Protein AF-A0A345UNH9-F1 (afdb_monomer_lite)

Foldseek 3Di:
DKAKEKEKAKAWQAQLVVVLPPPPVVVVPPPPPDPVSVPPDRQIKMKIKIWIWMDDPPDDIAIGLVPGPCNVLLVLLVLQLQPPWWKAWLVGTDDHSPDPRDDDDDDFQTKIKTHDPQLVVVCVVVVHDQDSVCGDSPDDPSNCSVRCVVSQVSFIKMKGWHDDPRGTMIMIMHSDPSVVSSCVSCLVVQPDPNYKYKYFHCVPQDDPCLVVVCVPPVVNRPPGIDIRHNPDDDD

pLDDT: mean 86.09, std 12.11, range [44.06, 97.62]

Radius of gyration: 18.66 Å; chains: 1; bounding box: 44×35×63 Å

Secondary structure (DSSP, 8-state):
--EEEEEEEEEEEE-GGGTSS---TTTTT---SSHHHHHSPPP-EEEEEEEEEEE-TTS--EESGGG-TTHHHHHHHHHHHH-S-EEEETTEEE--TTSTT-----STT-EEEEE-HHHHHHHHHTT----GGGG-TTS-TTTTHHHHHHHHHTT-EEEEEEE-SSSEEEEEEESS--HHHHHHHHGGGGGSTTEEEEEEEGGG--SHHHHTGGGT-TTSPPTT-EEE-TT----

Structure (mmCIF, N/CA/C/O backbone):
data_AF-A0A345UNH9-F1
#
_entry.id   AF-A0A345UNH9-F1
#
loop_
_atom_site.group_PDB
_atom_site.id
_atom_site.type_symbol
_atom_site.label_atom_id
_atom_site.label_alt_id
_atom_site.label_comp_id
_atom_site.label_asym_id
_atom_site.label_entity_id
_atom_site.label_seq_id
_atom_site.pdbx_PDB_ins_code
_atom_site.Cartn_x
_atom_site.Cartn_y
_atom_site.Cartn_z
_atom_site.occupancy
_atom_site.B_iso_or_equiv
_atom_site.auth_seq_id
_atom_site.auth_comp_id
_atom_site.auth_asym_id
_atom_site.auth_atom_id
_atom_site.pdbx_PDB_model_num
ATOM 1 N N . MET A 1 1 ? -11.335 1.053 26.409 1.00 70.00 1 MET A N 1
ATOM 2 C CA . MET A 1 1 ? -11.338 0.159 25.248 1.00 70.00 1 MET A CA 1
ATOM 3 C C . MET A 1 1 ? -10.444 0.791 24.209 1.00 70.00 1 MET A C 1
ATOM 5 O O . MET A 1 1 ? -10.519 1.997 24.032 1.00 70.00 1 MET A O 1
ATOM 9 N N . HIS A 1 2 ? -9.545 0.011 23.619 1.00 86.31 2 HIS A N 1
ATOM 10 C CA . HIS A 1 2 ? -8.776 0.479 22.472 1.00 86.31 2 HIS A CA 1
ATOM 11 C C . HIS A 1 2 ? -9.545 0.114 21.200 1.00 86.31 2 HIS A C 1
ATOM 13 O O . HIS A 1 2 ? -10.337 -0.836 21.202 1.00 86.31 2 HIS A O 1
ATOM 19 N N . THR A 1 3 ? -9.353 0.869 20.128 1.00 93.94 3 THR A N 1
ATOM 20 C CA . THR A 1 3 ? -9.881 0.515 18.811 1.00 93.94 3 THR A CA 1
ATOM 21 C C . THR A 1 3 ? -8.917 0.985 17.736 1.00 93.94 3 THR A C 1
ATOM 23 O O . THR A 1 3 ? -8.678 2.179 17.593 1.00 93.94 3 THR A O 1
ATOM 26 N N . ASP A 1 4 ? -8.393 0.043 16.967 1.00 95.94 4 ASP A N 1
ATOM 27 C CA . ASP A 1 4 ? -7.666 0.293 15.736 1.00 95.94 4 ASP A CA 1
ATOM 28 C C . ASP A 1 4 ? -8.646 0.332 14.565 1.00 95.94 4 ASP A C 1
ATOM 30 O O . ASP A 1 4 ? -9.428 -0.597 14.342 1.00 95.94 4 ASP A O 1
ATOM 34 N N . ILE A 1 5 ? -8.571 1.405 13.787 1.00 95.50 5 ILE A N 1
ATOM 35 C CA . ILE A 1 5 ? -9.235 1.536 12.494 1.00 95.50 5 ILE A CA 1
ATOM 36 C C . ILE A 1 5 ? -8.169 1.372 11.419 1.00 95.50 5 ILE A C 1
ATOM 38 O O . ILE A 1 5 ? -7.372 2.279 11.199 1.00 95.50 5 ILE A O 1
ATOM 42 N N . PHE A 1 6 ? -8.149 0.229 10.744 1.00 96.94 6 PHE A N 1
ATOM 43 C CA . PHE A 1 6 ? -7.292 -0.022 9.590 1.00 96.94 6 PHE A CA 1
ATOM 44 C C . PHE A 1 6 ? -8.045 0.292 8.293 1.00 96.94 6 PHE A C 1
ATOM 46 O O . PHE A 1 6 ? -9.200 -0.103 8.124 1.00 96.94 6 PHE A O 1
ATOM 53 N N . LYS A 1 7 ? -7.394 0.994 7.365 1.00 96.12 7 LYS A N 1
ATOM 54 C CA . LYS A 1 7 ? -7.950 1.376 6.063 1.00 96.12 7 LYS A CA 1
ATOM 55 C C . LYS A 1 7 ? -7.021 0.911 4.940 1.00 96.12 7 LYS A C 1
ATOM 57 O O . LYS A 1 7 ? -5.845 1.275 4.923 1.00 96.12 7 LYS A O 1
ATOM 62 N N . LEU A 1 8 ? -7.573 0.167 3.979 1.00 96.25 8 LEU A N 1
ATOM 63 C CA . LEU A 1 8 ? -6.939 -0.127 2.689 1.00 96.25 8 LEU A CA 1
ATOM 64 C C . LEU A 1 8 ? -7.668 0.632 1.581 1.00 96.25 8 LEU A C 1
ATOM 66 O O . LEU A 1 8 ? -8.768 0.252 1.165 1.00 96.25 8 LEU A O 1
ATOM 70 N N . ILE A 1 9 ? -7.042 1.699 1.097 1.00 94.56 9 ILE A N 1
ATOM 71 C CA . ILE A 1 9 ? -7.549 2.508 -0.013 1.00 94.56 9 ILE A CA 1
ATOM 72 C C . ILE A 1 9 ? -6.857 2.030 -1.285 1.00 94.56 9 ILE A C 1
ATOM 74 O O . ILE A 1 9 ? -5.631 2.026 -1.353 1.00 94.56 9 ILE A O 1
ATOM 78 N N . PHE A 1 10 ? -7.614 1.644 -2.305 1.00 93.75 10 PHE A N 1
ATOM 79 C CA . PHE A 1 10 ? -7.051 1.107 -3.543 1.00 93.75 10 PHE A CA 1
ATOM 80 C C . PHE A 1 10 ? -7.615 1.813 -4.772 1.00 93.75 10 PHE A C 1
ATOM 82 O O . PHE A 1 10 ? -8.779 2.195 -4.804 1.00 93.75 10 PHE A O 1
ATOM 89 N N . GLU A 1 11 ? -6.823 1.975 -5.823 1.00 93.00 11 GLU A N 1
ATOM 90 C CA . GLU A 1 11 ? -7.334 2.371 -7.136 1.00 93.00 11 GLU A CA 1
ATOM 91 C C . GLU A 1 11 ? -6.745 1.466 -8.206 1.00 93.00 11 GLU A C 1
ATOM 93 O O . GLU A 1 11 ? -5.541 1.231 -8.220 1.00 93.00 11 GLU A O 1
ATOM 98 N N . HIS A 1 12 ? -7.608 1.002 -9.108 1.00 91.06 12 HIS A N 1
ATOM 99 C CA . HIS A 1 12 ? -7.247 0.216 -10.284 1.00 91.06 12 HIS A CA 1
ATOM 100 C C . HIS A 1 12 ? -7.501 1.013 -11.562 1.00 91.06 12 HIS A C 1
ATOM 102 O O . HIS A 1 12 ? -8.206 2.038 -11.557 1.00 91.06 12 HIS A O 1
ATOM 108 N N . ASP A 1 13 ? -6.951 0.497 -12.659 1.00 88.12 13 ASP A N 1
ATOM 109 C CA . ASP A 1 13 ? -7.039 1.080 -13.996 1.00 88.12 13 ASP A CA 1
ATOM 110 C C . ASP A 1 13 ? -6.531 2.528 -14.024 1.00 88.12 13 ASP A C 1
ATOM 112 O O . ASP A 1 13 ? -7.128 3.415 -14.641 1.00 88.12 13 ASP A O 1
ATOM 116 N N . LEU A 1 14 ? -5.464 2.784 -13.265 1.00 88.50 14 LEU A N 1
ATOM 117 C CA . LEU A 1 14 ? -4.846 4.093 -13.132 1.00 88.50 14 LEU A CA 1
ATOM 118 C C . LEU A 1 14 ? -3.812 4.295 -14.237 1.00 88.50 14 LEU A C 1
ATOM 120 O O . LEU A 1 14 ? -2.945 3.448 -14.436 1.00 88.50 14 LEU A O 1
ATOM 124 N N . ARG A 1 15 ? -3.846 5.451 -14.895 1.00 87.81 15 ARG A N 1
ATOM 125 C CA . ARG A 1 15 ? -2.743 5.909 -15.746 1.00 87.81 15 ARG A CA 1
ATOM 126 C C . ARG A 1 15 ? -1.795 6.743 -14.895 1.00 87.81 15 ARG A C 1
ATOM 128 O O . ARG A 1 15 ? -2.245 7.694 -14.255 1.00 87.81 15 ARG A O 1
ATOM 135 N N . LEU A 1 16 ? -0.508 6.404 -14.846 1.00 84.44 16 LEU A N 1
ATOM 136 C CA . LEU A 1 16 ? 0.438 7.120 -13.977 1.00 84.44 16 LEU A CA 1
ATOM 137 C C . LEU A 1 16 ? 0.583 8.592 -14.381 1.00 84.44 16 LEU A C 1
ATOM 139 O O . LEU A 1 16 ? 0.789 9.445 -13.524 1.00 84.44 16 LEU A O 1
ATOM 143 N N . GLU A 1 17 ? 0.364 8.930 -15.649 1.00 75.62 17 GLU A N 1
ATOM 144 C CA . GLU A 1 17 ? 0.365 10.308 -16.150 1.00 75.62 17 GLU A CA 1
ATOM 145 C C . GLU A 1 17 ? -0.724 11.175 -15.493 1.00 75.62 17 GLU A C 1
ATOM 147 O O . GLU A 1 17 ? -0.568 12.388 -15.371 1.00 75.62 17 GLU A O 1
ATOM 152 N N . GLN A 1 18 ? -1.811 10.568 -15.001 1.00 72.69 18 GLN A N 1
ATOM 153 C CA . GLN A 1 18 ? -2.842 11.286 -14.240 1.00 72.69 18 GLN A CA 1
ATOM 154 C C . GLN A 1 18 ? -2.339 11.722 -12.859 1.00 72.69 18 GLN A C 1
ATOM 156 O O . GLN A 1 18 ? -2.844 12.690 -12.295 1.00 72.69 18 GLN A O 1
ATOM 161 N N . LEU A 1 19 ? -1.339 11.027 -12.309 1.00 72.31 19 LEU A N 1
ATOM 162 C CA . LEU A 1 19 ? -0.687 11.399 -11.053 1.00 72.31 19 LEU A CA 1
ATOM 163 C C . LEU A 1 19 ? 0.458 12.397 -11.262 1.00 72.31 19 LEU A C 1
ATOM 165 O O . LEU A 1 19 ? 0.789 13.148 -10.342 1.00 72.31 19 LEU A O 1
ATOM 169 N N . SER A 1 20 ? 1.062 12.435 -12.455 1.00 60.72 20 SER A N 1
ATOM 170 C CA . SER A 1 20 ? 2.235 13.270 -12.731 1.00 60.72 20 SER A CA 1
ATOM 171 C C . SER A 1 20 ? 1.909 14.752 -12.908 1.00 60.72 20 SER A C 1
ATOM 173 O O . SER A 1 20 ? 2.826 15.545 -13.116 1.00 60.72 20 SER A O 1
ATOM 175 N N . GLY A 1 21 ? 0.622 15.132 -12.837 1.00 50.94 21 GLY A N 1
ATOM 176 C CA . GLY A 1 21 ? 0.063 16.489 -12.905 1.00 50.94 21 GLY A CA 1
ATOM 177 C C . GLY A 1 21 ? 0.549 17.375 -14.063 1.00 50.94 21 GLY A C 1
ATOM 178 O O . GLY A 1 21 ? 0.293 18.576 -14.052 1.00 50.94 21 GLY A O 1
ATOM 179 N N . GLU A 1 22 ? 1.280 16.817 -15.031 1.00 45.50 22 GLU A N 1
ATOM 180 C CA . GLU A 1 22 ? 1.471 17.376 -16.375 1.00 45.50 22 GLU A CA 1
ATOM 181 C C . GLU A 1 22 ? 0.209 17.208 -17.235 1.00 45.50 22 GLU A C 1
ATOM 183 O O . GLU A 1 22 ? 0.160 17.644 -18.390 1.00 45.50 22 GLU A O 1
ATOM 188 N N . ALA A 1 23 ? -0.830 16.599 -16.659 1.00 44.75 23 ALA A N 1
ATOM 189 C CA . ALA A 1 23 ? -2.198 16.684 -17.120 1.00 44.75 23 ALA A CA 1
ATOM 190 C C . ALA A 1 23 ? -2.679 18.143 -17.028 1.00 44.75 23 ALA A C 1
ATOM 192 O O . ALA A 1 23 ? -3.381 18.546 -16.103 1.00 44.75 23 ALA A O 1
ATOM 193 N N . ASP A 1 24 ? -2.313 18.955 -18.021 1.00 44.06 24 ASP A N 1
ATOM 194 C CA . ASP A 1 24 ? -3.213 20.014 -18.459 1.00 44.06 24 ASP A CA 1
ATOM 195 C C . ASP A 1 24 ? -4.554 19.316 -18.773 1.00 44.06 24 ASP A C 1
ATOM 197 O O . ASP A 1 24 ? -4.565 18.394 -19.596 1.00 44.06 24 ASP A O 1
ATOM 201 N N . PRO A 1 25 ? -5.686 19.691 -18.156 1.00 46.69 25 PRO A N 1
ATOM 202 C CA . PRO A 1 25 ? -6.988 19.110 -18.493 1.00 46.69 25 PRO A CA 1
ATOM 203 C C . PRO A 1 25 ? -7.345 19.277 -19.986 1.00 46.69 25 PRO A C 1
ATOM 205 O O . PRO A 1 25 ? -8.231 18.593 -20.497 1.00 46.69 25 PRO A O 1
ATOM 208 N N . ARG A 1 26 ? -6.633 20.144 -20.727 1.00 49.03 26 ARG A N 1
ATOM 209 C CA . ARG A 1 26 ? -6.688 20.246 -22.198 1.00 49.03 26 ARG A CA 1
ATOM 210 C C . ARG A 1 26 ? -5.778 19.240 -22.925 1.00 49.03 26 ARG A C 1
ATOM 212 O O . ARG A 1 26 ? -6.071 18.901 -24.066 1.00 49.03 26 ARG A O 1
ATOM 219 N N . ARG A 1 27 ? -4.712 18.727 -22.294 1.00 47.94 27 ARG A N 1
ATOM 220 C CA . ARG A 1 27 ? -3.902 17.583 -22.776 1.00 47.94 27 ARG A CA 1
ATOM 221 C C . ARG A 1 27 ? -4.550 16.232 -22.484 1.00 47.94 27 ARG A C 1
ATOM 223 O O . ARG A 1 27 ? -4.358 15.317 -23.274 1.00 47.94 27 ARG A O 1
ATOM 230 N N . GLU A 1 28 ? -5.372 16.107 -21.439 1.00 46.72 28 GLU A N 1
ATOM 231 C CA . GLU A 1 28 ? -6.244 14.926 -21.254 1.00 46.72 28 GLU A CA 1
ATOM 232 C C . GLU A 1 28 ? -7.232 14.744 -22.425 1.00 46.72 28 GLU A C 1
ATOM 234 O O . GLU A 1 28 ? -7.736 13.647 -22.659 1.00 46.72 28 GLU A O 1
ATOM 239 N N . GLN A 1 29 ? -7.456 15.802 -23.215 1.00 45.66 29 GLN A N 1
ATOM 240 C CA . GLN A 1 29 ? -8.166 15.769 -24.494 1.00 45.66 29 GLN A CA 1
ATOM 241 C C . GLN A 1 29 ? -7.254 15.539 -25.711 1.00 45.66 29 GLN A C 1
ATOM 243 O O . GLN A 1 29 ? -7.670 15.825 -26.836 1.00 45.66 29 GLN A O 1
ATOM 248 N N . GLN A 1 30 ? -6.046 14.983 -25.552 1.00 50.31 30 GLN A N 1
ATOM 249 C CA . GLN A 1 30 ? -5.366 14.315 -26.665 1.00 50.31 30 GLN A CA 1
ATOM 250 C C . GLN A 1 30 ? -6.158 13.051 -27.014 1.00 50.31 30 GLN A C 1
ATOM 252 O O . GLN A 1 30 ? -5.805 11.926 -26.668 1.00 50.3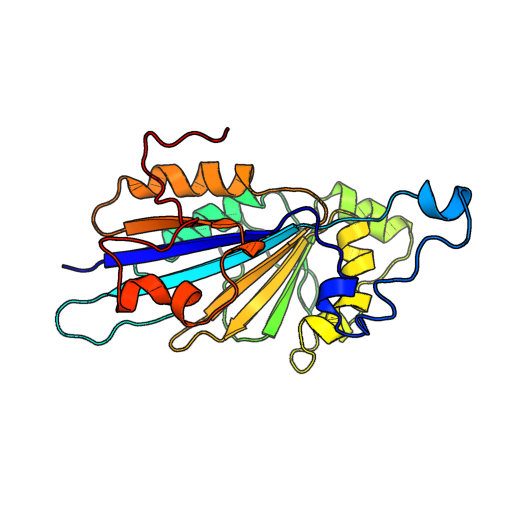1 30 GLN A O 1
ATOM 257 N N . ARG A 1 31 ? -7.294 13.252 -27.692 1.00 53.69 31 ARG A N 1
ATOM 258 C CA . ARG A 1 31 ? -7.921 12.210 -28.494 1.00 53.69 31 ARG A CA 1
ATOM 259 C C . ARG A 1 31 ? -6.821 11.660 -29.385 1.00 53.69 31 ARG A C 1
ATOM 261 O O . ARG A 1 31 ? -6.130 12.447 -30.030 1.00 53.69 31 ARG A O 1
ATOM 268 N N . ALA A 1 32 ? -6.668 10.339 -29.379 1.00 58.84 32 ALA A N 1
ATOM 269 C CA . ALA A 1 32 ? -5.790 9.645 -30.302 1.00 58.84 32 ALA A CA 1
ATOM 270 C C . ALA A 1 32 ? -5.944 10.272 -31.692 1.00 58.84 32 ALA A C 1
ATOM 272 O O . ALA A 1 32 ? -7.060 10.375 -32.214 1.00 58.84 32 ALA A O 1
ATOM 273 N N . SER A 1 33 ? -4.842 10.781 -32.235 1.00 68.75 33 SER A N 1
ATOM 274 C CA . SER A 1 33 ? -4.860 11.529 -33.490 1.00 68.75 33 SER A CA 1
ATOM 275 C C . SER A 1 33 ? -5.152 10.608 -34.677 1.00 68.75 33 SER A C 1
ATOM 277 O O . SER A 1 33 ? -5.575 11.060 -35.740 1.00 68.75 33 SER A O 1
ATOM 279 N N . THR A 1 34 ? -4.999 9.297 -34.463 1.00 78.25 34 THR A N 1
ATOM 280 C CA . THR A 1 34 ? -5.286 8.231 -35.418 1.00 78.25 34 THR A CA 1
ATOM 281 C C . THR A 1 34 ? -6.040 7.070 -34.761 1.00 78.25 34 THR A C 1
ATOM 283 O O . THR A 1 34 ? -5.989 6.865 -33.547 1.00 78.25 34 THR A O 1
ATOM 286 N N . LEU A 1 35 ? -6.721 6.262 -35.582 1.00 76.31 35 LEU A N 1
ATOM 287 C CA . LEU A 1 35 ? -7.329 5.004 -35.134 1.00 76.31 35 LEU A CA 1
ATOM 288 C C . LEU A 1 35 ? -6.273 4.029 -34.589 1.00 76.31 35 LEU A C 1
ATOM 290 O O . LEU A 1 35 ? -6.534 3.321 -33.626 1.00 76.31 35 LEU A O 1
ATOM 294 N N . GLU A 1 36 ? -5.074 4.016 -35.172 1.00 80.31 36 GLU A N 1
ATOM 295 C CA . GLU A 1 36 ? -3.971 3.177 -34.703 1.00 80.31 36 GLU A CA 1
ATOM 296 C C . GLU A 1 36 ? -3.529 3.565 -33.286 1.00 80.31 36 GLU A C 1
ATOM 298 O O . GLU A 1 36 ? -3.388 2.698 -32.429 1.00 80.31 36 GLU A O 1
ATOM 303 N N . GLU A 1 37 ? -3.391 4.863 -32.996 1.00 74.75 37 GLU A N 1
ATOM 304 C CA . GLU A 1 37 ? -3.121 5.352 -31.638 1.00 74.75 37 GLU A CA 1
ATOM 305 C C . GLU A 1 37 ? -4.248 5.020 -30.659 1.00 74.75 37 GLU A C 1
ATOM 307 O O . GLU A 1 37 ? -3.976 4.720 -29.501 1.00 74.75 37 GLU A O 1
ATOM 312 N N . PHE A 1 38 ? -5.502 5.035 -31.113 1.00 75.19 38 PHE A N 1
ATOM 313 C CA . PHE A 1 38 ? -6.650 4.686 -30.275 1.00 75.19 38 PHE A CA 1
ATOM 314 C C . PHE A 1 38 ? -6.659 3.202 -29.893 1.00 75.19 38 PHE A C 1
ATOM 316 O O . PHE A 1 38 ? -7.093 2.843 -28.801 1.00 75.19 38 PHE A O 1
ATOM 323 N N . LEU A 1 39 ? -6.183 2.341 -30.795 1.00 82.00 39 LEU A N 1
ATOM 324 C CA . LEU A 1 39 ? -6.121 0.895 -30.597 1.00 82.00 39 LEU A CA 1
ATOM 325 C C . LEU A 1 39 ? -4.883 0.446 -29.810 1.00 82.00 39 LEU A C 1
ATOM 327 O O . LEU A 1 39 ? -4.834 -0.710 -29.385 1.00 82.00 39 LEU A O 1
ATOM 331 N N . LYS A 1 40 ? -3.889 1.321 -29.595 1.00 78.88 40 LYS A N 1
ATOM 332 C CA . LYS A 1 40 ? -2.730 0.988 -28.760 1.00 78.88 40 LYS A CA 1
ATOM 333 C C . LYS A 1 40 ? -3.189 0.782 -27.310 1.00 78.88 40 LYS A C 1
ATOM 335 O O . LYS A 1 40 ? -3.813 1.678 -26.738 1.00 78.88 40 LYS A O 1
ATOM 340 N N . PRO A 1 41 ? -2.879 -0.370 -26.691 1.00 79.00 41 PRO A N 1
ATOM 341 C CA . PRO A 1 41 ? -3.212 -0.594 -25.295 1.00 79.00 41 PRO A CA 1
ATOM 342 C C . PRO A 1 41 ? -2.472 0.429 -24.434 1.00 79.00 41 PRO A C 1
ATOM 344 O O . PRO A 1 41 ? -1.250 0.549 -24.503 1.00 79.00 41 PRO A O 1
ATOM 347 N N . VAL A 1 42 ? -3.226 1.179 -23.632 1.00 82.00 42 VAL A N 1
ATOM 348 C CA . VAL A 1 42 ? -2.644 2.119 -22.674 1.00 82.00 42 VAL A CA 1
ATOM 349 C C . VAL A 1 42 ? -2.315 1.344 -21.402 1.00 82.00 42 VAL A C 1
ATOM 351 O O . VAL A 1 42 ? -3.218 0.692 -20.867 1.00 82.00 42 VAL A O 1
ATOM 354 N N . PRO A 1 43 ? -1.063 1.381 -20.915 1.00 87.62 43 PRO A N 1
ATOM 355 C CA . PRO A 1 43 ? -0.716 0.700 -19.681 1.00 87.62 43 PRO A CA 1
ATOM 356 C C . PRO A 1 43 ? -1.511 1.296 -18.520 1.00 87.62 43 PRO A C 1
ATOM 358 O O . PRO A 1 43 ? -1.695 2.511 -18.413 1.00 87.62 43 PRO A O 1
ATOM 361 N N . VAL A 1 44 ? -2.001 0.413 -17.658 1.00 92.00 44 VAL A N 1
ATOM 362 C CA . VAL A 1 44 ? -2.706 0.785 -16.439 1.00 92.00 44 VAL A CA 1
ATOM 363 C C . VAL A 1 44 ? -2.076 0.099 -15.243 1.00 92.00 44 VAL A C 1
ATOM 365 O O . VAL A 1 44 ? -1.486 -0.976 -15.355 1.00 92.00 44 VAL A O 1
ATOM 368 N N . TYR A 1 45 ? -2.213 0.750 -14.099 1.00 94.62 45 TYR A N 1
ATOM 369 C CA . TYR A 1 45 ? -1.567 0.381 -12.855 1.00 94.62 45 TYR A CA 1
ATOM 370 C C . TYR A 1 45 ? -2.589 0.378 -11.722 1.00 94.62 45 TYR A C 1
ATOM 372 O O . TYR A 1 45 ? -3.713 0.878 -11.846 1.00 94.62 45 TYR A O 1
ATOM 380 N N . SER A 1 46 ? -2.181 -0.193 -10.599 1.00 95.06 46 SER A N 1
ATOM 381 C CA . SER A 1 46 ? -2.905 -0.151 -9.339 1.00 95.06 46 SER A CA 1
ATOM 382 C C . SER A 1 46 ? -2.062 0.529 -8.269 1.00 95.06 46 SER A C 1
ATOM 384 O O . SER A 1 46 ? -0.855 0.284 -8.179 1.00 95.06 46 SER A O 1
ATOM 386 N N . LYS A 1 47 ? -2.712 1.342 -7.436 1.00 94.88 47 LYS A N 1
ATOM 387 C CA . LYS A 1 47 ? -2.119 1.900 -6.215 1.00 94.88 47 LYS A CA 1
ATOM 388 C C . LYS A 1 47 ? -2.891 1.430 -4.987 1.00 94.88 47 LYS A C 1
ATOM 390 O O . LYS A 1 47 ? -4.115 1.301 -5.038 1.00 94.88 47 LYS A O 1
ATOM 395 N N . PHE A 1 48 ? -2.178 1.225 -3.891 1.00 96.56 48 PHE A N 1
ATOM 396 C CA . PHE A 1 48 ? -2.707 0.798 -2.602 1.00 96.56 48 PHE A CA 1
ATOM 397 C C . PHE A 1 48 ? -2.120 1.679 -1.509 1.00 96.56 48 PHE A C 1
ATOM 399 O O . PHE A 1 48 ? -0.912 1.892 -1.471 1.00 96.56 48 PHE A O 1
ATOM 406 N N . TYR A 1 49 ? -2.966 2.182 -0.623 1.00 95.94 49 TYR A N 1
ATOM 407 C CA . TYR A 1 49 ? -2.577 3.035 0.486 1.00 95.94 49 TYR A CA 1
ATOM 408 C C . TYR A 1 49 ? -3.060 2.400 1.790 1.00 95.94 49 TYR A C 1
ATOM 410 O O . TYR A 1 49 ? -4.261 2.172 1.972 1.00 95.94 49 TYR A O 1
ATOM 418 N N . PHE A 1 50 ? -2.113 2.086 2.669 1.00 97.62 50 PHE A N 1
ATOM 419 C CA . PHE A 1 50 ? -2.332 1.428 3.953 1.00 97.62 50 PHE A CA 1
ATOM 420 C C . PHE A 1 50 ? -2.140 2.463 5.045 1.00 97.62 50 PHE A C 1
ATOM 422 O O . PHE A 1 50 ? -1.062 3.041 5.188 1.00 97.62 50 PHE A O 1
ATOM 429 N N . THR A 1 51 ? -3.197 2.687 5.810 1.00 97.19 51 THR A N 1
ATOM 430 C CA . THR A 1 51 ? -3.228 3.702 6.857 1.00 97.19 51 THR A CA 1
ATOM 431 C C . THR A 1 51 ? -4.145 3.256 7.979 1.00 97.19 51 THR A C 1
ATOM 433 O O . THR A 1 51 ? -4.893 2.280 7.852 1.00 97.19 51 THR A O 1
ATOM 436 N N . GLY A 1 52 ? -4.101 3.960 9.097 1.00 95.88 52 GLY A N 1
ATOM 437 C CA . GLY A 1 52 ? -5.012 3.687 10.185 1.00 95.88 52 GLY A CA 1
ATOM 438 C C . GLY A 1 52 ? -4.959 4.704 11.301 1.00 95.88 52 GLY A C 1
ATOM 439 O O . GLY A 1 52 ? -4.138 5.620 11.301 1.00 95.88 52 GLY A O 1
ATOM 440 N N . THR A 1 53 ? -5.860 4.506 12.253 1.00 96.38 53 THR A N 1
ATOM 441 C CA . THR A 1 53 ? -6.027 5.368 13.418 1.00 96.38 53 THR A CA 1
ATOM 442 C C . THR A 1 53 ? -6.182 4.497 14.656 1.00 96.38 53 THR A C 1
ATOM 444 O O . THR A 1 53 ? -7.052 3.628 14.696 1.00 96.38 53 THR A O 1
ATOM 447 N N . CYS A 1 54 ? -5.345 4.730 15.664 1.00 95.81 54 CYS A N 1
ATOM 448 C CA . CYS A 1 54 ? -5.440 4.096 16.976 1.00 95.81 54 CYS A CA 1
ATOM 449 C C . CYS A 1 54 ? -6.222 5.015 17.922 1.00 95.81 54 CYS A C 1
ATOM 451 O O . CYS A 1 54 ? -5.759 6.110 18.254 1.00 95.81 54 CYS A O 1
ATOM 453 N N . PHE A 1 55 ? -7.371 4.546 18.405 1.00 93.44 55 PHE A N 1
ATOM 454 C CA . PHE A 1 55 ? -8.136 5.174 19.480 1.00 93.44 55 PHE A CA 1
ATOM 455 C C . PHE A 1 55 ? -7.810 4.496 20.807 1.00 93.44 55 PHE A C 1
ATOM 457 O O . PHE A 1 55 ? -8.058 3.302 20.989 1.00 93.44 55 PHE A O 1
ATOM 464 N N . GLU A 1 56 ? -7.279 5.264 21.754 1.00 90.69 56 GLU A N 1
ATOM 465 C CA . GLU A 1 56 ? -6.994 4.805 23.110 1.00 90.69 56 GLU A CA 1
ATOM 466 C C . GLU A 1 56 ? -7.846 5.584 24.118 1.00 90.69 56 GLU A C 1
ATOM 468 O O . GLU A 1 56 ? -8.091 6.780 23.968 1.00 90.69 56 GLU A O 1
ATOM 473 N N . ASN A 1 57 ? -8.349 4.893 25.143 1.00 83.62 57 ASN A N 1
ATOM 474 C CA . ASN A 1 57 ? -9.271 5.491 26.105 1.00 83.62 57 ASN A CA 1
ATOM 475 C C . ASN A 1 57 ? -8.647 6.711 26.797 1.00 83.62 57 ASN A C 1
ATOM 477 O O . ASN A 1 57 ? -7.639 6.584 27.486 1.00 83.62 57 ASN A O 1
ATOM 481 N N . GLY A 1 58 ? -9.311 7.863 26.691 1.00 80.56 58 GLY A N 1
ATOM 482 C CA . GLY A 1 58 ? -8.882 9.089 27.366 1.00 80.56 58 GLY A CA 1
ATOM 483 C C . GLY A 1 58 ? -7.653 9.756 26.742 1.00 80.56 58 GLY A C 1
ATOM 484 O O . GLY A 1 58 ? -7.054 10.606 27.391 1.00 80.56 58 GLY A O 1
ATOM 485 N N . SER A 1 59 ? -7.276 9.381 25.516 1.00 86.62 59 SER A N 1
ATOM 486 C CA . SER A 1 59 ? -6.203 10.011 24.739 1.00 86.62 59 SER A CA 1
ATOM 487 C C . SER A 1 59 ? -6.713 10.483 23.378 1.00 86.62 59 SER A C 1
ATOM 489 O O . SER A 1 59 ? -7.748 10.020 22.894 1.00 86.62 59 SER A O 1
ATOM 491 N N . GLU A 1 60 ? -5.989 11.418 22.766 1.00 90.44 60 GLU A N 1
ATOM 492 C CA . GLU A 1 60 ? -6.250 11.846 21.390 1.00 90.44 60 GLU A CA 1
ATOM 493 C C . GLU A 1 60 ? -5.969 10.701 20.393 1.00 90.44 60 GLU A C 1
ATOM 495 O O . GLU A 1 60 ? -5.116 9.844 20.661 1.00 90.44 60 GLU A O 1
ATOM 500 N N . PRO A 1 61 ? -6.695 10.639 19.258 1.00 93.00 61 PRO A N 1
ATOM 501 C CA . PRO A 1 61 ? -6.451 9.634 18.229 1.00 93.00 61 PRO A CA 1
ATOM 502 C C . PRO A 1 61 ? -5.048 9.792 17.640 1.00 93.00 61 PRO A C 1
ATOM 504 O O . PRO A 1 61 ? -4.628 10.904 17.335 1.00 93.00 61 PRO A O 1
ATOM 507 N N . ARG A 1 62 ? -4.350 8.668 17.444 1.00 95.12 62 ARG A N 1
ATOM 508 C CA . ARG A 1 62 ? -3.031 8.642 16.796 1.00 95.12 62 ARG A CA 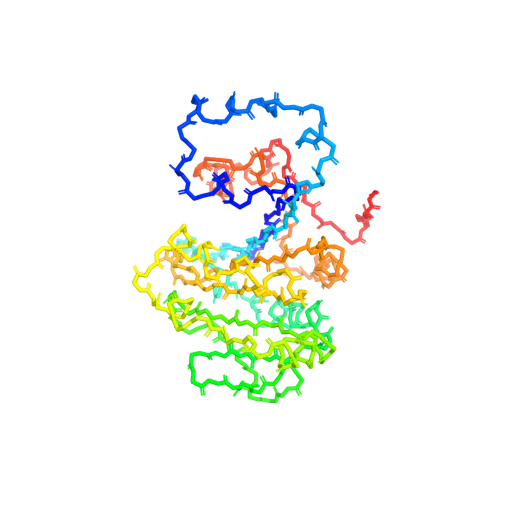1
ATOM 509 C C . ARG A 1 62 ? -3.140 8.094 15.385 1.00 95.12 62 ARG A C 1
ATOM 511 O O . ARG A 1 62 ? -3.632 6.977 15.206 1.00 95.12 62 ARG A O 1
ATOM 518 N N . PHE A 1 63 ? -2.650 8.840 14.404 1.00 95.25 63 PHE A N 1
ATOM 519 C CA . PHE A 1 63 ? -2.761 8.501 12.987 1.00 95.25 63 PHE A CA 1
ATOM 520 C C . PHE A 1 63 ? -1.464 7.919 12.427 1.00 95.25 63 PHE A C 1
ATOM 522 O O . PHE A 1 63 ? -0.363 8.425 12.658 1.00 95.25 63 PHE A O 1
ATOM 529 N N . GLY A 1 64 ? -1.613 6.876 11.623 1.00 96.56 64 GLY A N 1
ATOM 530 C CA . GLY A 1 64 ? -0.535 6.206 10.914 1.00 96.56 64 GLY A CA 1
ATOM 531 C C . GLY A 1 64 ? -0.649 4.695 11.031 1.00 96.56 64 GLY A C 1
ATOM 532 O O . GLY A 1 64 ? -0.936 4.160 12.105 1.00 96.56 64 GLY A O 1
ATOM 533 N N . PHE A 1 65 ? -0.363 3.991 9.941 1.00 97.44 65 PHE A N 1
ATOM 534 C CA . PHE A 1 65 ? -0.316 2.531 9.922 1.00 97.44 65 PHE A CA 1
ATOM 535 C C . PHE A 1 65 ? 0.613 1.960 11.007 1.00 97.44 65 PHE A C 1
ATOM 537 O O . PHE A 1 65 ? 0.229 1.040 11.728 1.00 97.44 65 PHE A O 1
ATOM 544 N N . THR A 1 66 ? 1.789 2.563 11.208 1.00 97.19 66 THR A N 1
ATOM 545 C CA . THR A 1 66 ? 2.751 2.155 12.255 1.00 97.19 66 THR A CA 1
ATOM 546 C C . THR A 1 66 ? 2.331 2.506 13.687 1.00 97.19 66 THR A C 1
ATOM 548 O O . THR A 1 66 ? 3.061 2.208 14.633 1.00 97.19 66 THR A O 1
ATOM 551 N N . ARG A 1 67 ? 1.177 3.158 13.883 1.00 96.31 67 ARG A N 1
ATOM 552 C CA . ARG A 1 67 ? 0.629 3.493 15.211 1.00 96.31 67 ARG A CA 1
ATOM 553 C C . ARG A 1 67 ? -0.480 2.569 15.678 1.00 96.31 67 ARG A C 1
ATOM 555 O O . ARG A 1 67 ? -0.886 2.678 16.833 1.00 96.31 67 ARG A O 1
ATOM 562 N N . LEU A 1 68 ? -0.941 1.666 14.820 1.00 96.00 68 LEU A N 1
ATOM 563 C CA . LEU A 1 68 ? -1.937 0.667 15.186 1.00 96.00 68 LEU A CA 1
ATOM 564 C C . LEU A 1 68 ? -1.351 -0.307 16.214 1.00 96.00 68 LEU A C 1
ATOM 566 O O . LEU A 1 68 ? -0.220 -0.769 16.061 1.00 96.00 68 LEU A O 1
ATOM 570 N N . GLN A 1 69 ? -2.124 -0.684 17.230 1.00 94.88 69 GLN A N 1
ATOM 571 C CA . GLN A 1 69 ? -1.710 -1.749 18.155 1.00 94.88 69 GLN A CA 1
ATOM 572 C C . GLN A 1 69 ? -1.615 -3.105 17.442 1.00 94.88 69 GLN A C 1
ATOM 574 O O . GLN A 1 69 ? -0.798 -3.955 17.788 1.00 94.88 69 GLN A O 1
ATOM 579 N N . ALA A 1 70 ? -2.427 -3.304 16.407 1.00 95.12 70 ALA A N 1
ATOM 580 C CA . ALA A 1 70 ? -2.400 -4.458 15.525 1.00 95.12 70 ALA A CA 1
ATOM 581 C C . ALA A 1 70 ? -1.317 -4.381 14.432 1.00 95.12 70 ALA A C 1
ATOM 583 O O . ALA A 1 70 ? -1.319 -5.255 13.561 1.00 95.12 70 ALA A O 1
ATOM 584 N N . PHE A 1 71 ? -0.415 -3.386 14.457 1.00 95.38 71 PHE A N 1
ATOM 585 C CA . PHE A 1 71 ? 0.589 -3.156 13.411 1.00 95.38 71 PHE A CA 1
ATOM 586 C C . PHE A 1 71 ? 1.359 -4.423 13.041 1.00 95.38 71 PHE A C 1
ATOM 588 O O . PHE A 1 71 ? 1.352 -4.787 11.872 1.00 95.38 71 PHE A O 1
ATOM 595 N N . ASP A 1 72 ? 1.928 -5.150 14.006 1.00 94.31 72 ASP A N 1
ATOM 596 C CA . ASP A 1 72 ? 2.735 -6.344 13.711 1.00 94.31 72 ASP A CA 1
ATOM 597 C C . ASP A 1 72 ? 1.949 -7.405 12.924 1.00 94.31 72 ASP A C 1
ATOM 599 O O . ASP A 1 72 ? 2.461 -8.001 11.979 1.00 94.31 72 ASP A O 1
ATOM 603 N N . ARG A 1 73 ? 0.667 -7.605 13.262 1.00 94.94 73 ARG A N 1
ATOM 604 C CA . ARG A 1 73 ? -0.216 -8.568 12.579 1.00 94.94 73 ARG A CA 1
ATOM 605 C C . ARG A 1 73 ? -0.605 -8.093 11.182 1.00 94.94 73 ARG A C 1
ATOM 607 O O . ARG A 1 73 ? -0.662 -8.889 10.248 1.00 94.94 73 ARG A O 1
ATOM 614 N N . LEU A 1 74 ? -0.885 -6.799 11.036 1.00 96.00 74 LEU A N 1
ATOM 615 C CA . LEU A 1 74 ? -1.210 -6.192 9.745 1.00 96.00 74 LEU A CA 1
ATOM 616 C C . LEU A 1 74 ? 0.016 -6.152 8.827 1.00 96.00 74 LEU A C 1
ATOM 618 O O . LEU A 1 74 ? -0.098 -6.386 7.627 1.00 96.00 74 LEU A O 1
ATOM 622 N N . PHE A 1 75 ? 1.199 -5.896 9.370 1.00 95.38 75 PHE A N 1
ATOM 623 C CA . PHE A 1 75 ? 2.431 -5.890 8.601 1.00 95.38 75 PHE A CA 1
ATOM 624 C C . PHE A 1 75 ? 2.846 -7.311 8.203 1.00 95.38 75 PHE A C 1
ATOM 626 O O . PHE A 1 75 ? 3.189 -7.534 7.050 1.00 95.38 75 PHE A O 1
ATOM 633 N N . ASP A 1 76 ? 2.693 -8.309 9.074 1.00 93.75 76 ASP A N 1
ATOM 634 C CA . ASP A 1 76 ? 2.842 -9.722 8.690 1.00 93.75 76 ASP A CA 1
ATOM 635 C C . ASP A 1 76 ? 1.872 -10.118 7.558 1.00 93.75 76 ASP A C 1
ATOM 637 O O . ASP A 1 76 ? 2.266 -10.748 6.574 1.00 93.75 76 ASP A O 1
ATOM 641 N N . GLY A 1 77 ? 0.613 -9.671 7.631 1.00 94.62 77 GLY A N 1
ATOM 642 C CA . GLY A 1 77 ? -0.355 -9.834 6.544 1.00 94.62 77 GLY A CA 1
ATOM 643 C C . GLY A 1 77 ? 0.091 -9.164 5.239 1.00 94.62 77 GLY A C 1
ATOM 644 O O . GLY A 1 77 ? -0.027 -9.769 4.173 1.00 94.62 77 GLY A O 1
ATOM 645 N N . PHE A 1 78 ? 0.658 -7.954 5.323 1.00 95.56 78 PHE A N 1
ATOM 646 C CA . PHE A 1 78 ? 1.248 -7.246 4.184 1.00 95.56 78 PHE A CA 1
ATOM 647 C C . PHE A 1 78 ? 2.362 -8.080 3.546 1.00 95.56 78 PHE A C 1
ATOM 649 O O . PHE A 1 78 ? 2.291 -8.378 2.356 1.00 95.56 78 PHE A O 1
ATOM 656 N N . LEU A 1 79 ? 3.341 -8.517 4.343 1.00 93.00 79 LEU A N 1
ATOM 657 C CA . LEU A 1 79 ? 4.482 -9.320 3.901 1.00 93.00 79 LEU A CA 1
ATOM 658 C C . LEU A 1 79 ? 4.035 -10.604 3.187 1.00 93.00 79 LEU A C 1
ATOM 660 O O . LEU A 1 79 ? 4.522 -10.917 2.100 1.00 93.00 79 LEU A O 1
ATOM 664 N N . LYS A 1 80 ? 3.045 -11.308 3.741 1.00 92.56 80 LYS A N 1
ATOM 665 C CA . LYS A 1 80 ? 2.487 -12.542 3.162 1.00 92.56 80 LYS A CA 1
ATOM 666 C C . LYS A 1 80 ? 1.667 -12.329 1.891 1.00 92.56 80 LYS A C 1
ATOM 668 O O . LYS A 1 80 ? 1.473 -13.290 1.145 1.00 92.56 80 LYS A O 1
ATOM 673 N N . ALA A 1 81 ? 1.136 -11.130 1.657 1.00 93.50 81 ALA A N 1
ATOM 674 C CA . ALA A 1 81 ? 0.426 -10.793 0.420 1.00 93.50 81 ALA A CA 1
ATOM 675 C C . ALA A 1 81 ? 1.398 -10.538 -0.745 1.00 93.50 81 ALA A C 1
ATOM 677 O O . ALA A 1 81 ? 1.075 -10.802 -1.901 1.00 93.50 81 ALA A O 1
ATOM 678 N N . ILE A 1 82 ? 2.603 -10.048 -0.442 1.00 91.19 82 ILE A N 1
ATOM 679 C CA . ILE A 1 82 ? 3.625 -9.704 -1.441 1.00 91.19 82 ILE A CA 1
ATOM 680 C C . ILE A 1 82 ? 4.724 -10.765 -1.585 1.00 91.19 82 ILE A C 1
ATOM 682 O O . ILE A 1 82 ? 5.572 -10.628 -2.464 1.00 91.19 82 ILE A O 1
ATOM 686 N N . ALA A 1 83 ? 4.739 -11.815 -0.770 1.00 87.06 83 ALA A N 1
ATOM 687 C CA . ALA A 1 83 ? 5.687 -12.917 -0.906 1.00 87.06 83 ALA A CA 1
ATOM 688 C C . ALA A 1 83 ? 5.328 -13.858 -2.083 1.00 87.06 83 ALA A C 1
ATOM 690 O O . ALA A 1 83 ? 4.148 -13.990 -2.415 1.00 87.06 83 ALA A O 1
ATOM 691 N N . PRO A 1 84 ? 6.311 -14.545 -2.700 1.00 86.06 84 PRO A N 1
ATOM 692 C CA . PRO A 1 84 ? 7.757 -14.379 -2.539 1.00 86.06 84 PRO A CA 1
ATOM 693 C C . PRO A 1 84 ? 8.290 -13.274 -3.469 1.00 86.06 84 PRO A C 1
ATOM 695 O O . PRO A 1 84 ? 8.118 -13.333 -4.686 1.00 86.06 84 PRO A O 1
ATOM 698 N N . ARG A 1 85 ? 8.954 -12.255 -2.912 1.00 87.31 85 ARG A N 1
ATOM 699 C CA . ARG A 1 85 ? 9.604 -11.182 -3.685 1.00 87.31 85 ARG A CA 1
ATOM 700 C C . ARG A 1 85 ? 10.963 -10.830 -3.095 1.00 87.31 85 ARG A C 1
ATOM 702 O O . ARG A 1 85 ? 11.144 -10.878 -1.880 1.00 87.31 85 ARG A O 1
ATOM 709 N N . LEU A 1 86 ? 11.896 -10.462 -3.965 1.00 87.88 86 LEU A N 1
ATOM 710 C CA . LEU A 1 86 ? 13.174 -9.844 -3.638 1.00 87.88 86 LEU A CA 1
ATOM 711 C C . LEU A 1 86 ? 12.949 -8.371 -3.312 1.00 87.88 86 LEU A C 1
ATOM 713 O O . LEU A 1 86 ? 12.245 -7.678 -4.042 1.00 87.88 86 LEU A O 1
ATOM 717 N N . TRP A 1 87 ? 13.567 -7.905 -2.233 1.00 90.25 87 TRP A N 1
ATOM 718 C CA . TRP A 1 87 ? 13.439 -6.535 -1.753 1.00 90.25 87 TRP A CA 1
ATOM 719 C C . TRP A 1 87 ? 14.700 -5.769 -2.113 1.00 90.25 87 TRP A C 1
ATOM 721 O O . TRP A 1 87 ? 15.803 -6.220 -1.815 1.00 90.25 87 TRP A O 1
ATOM 731 N N . ILE A 1 88 ? 14.547 -4.616 -2.749 1.00 91.06 88 ILE A N 1
ATOM 732 C CA . ILE A 1 88 ? 15.658 -3.779 -3.189 1.00 91.06 88 ILE A CA 1
ATOM 733 C C . ILE A 1 88 ? 15.429 -2.378 -2.632 1.00 91.06 88 ILE A C 1
ATOM 735 O O . ILE A 1 88 ? 14.440 -1.722 -2.957 1.00 91.06 88 ILE A O 1
ATOM 739 N N . GLY A 1 89 ? 16.338 -1.935 -1.771 1.00 91.19 89 GLY A N 1
ATOM 740 C CA . GLY A 1 89 ? 16.396 -0.564 -1.282 1.00 91.19 89 GLY A CA 1
ATOM 741 C C . GLY A 1 89 ? 17.513 0.228 -1.956 1.00 91.19 89 GLY A C 1
ATOM 742 O O . GLY A 1 89 ? 18.224 -0.268 -2.828 1.00 91.19 89 GLY A O 1
ATOM 743 N N . GLN A 1 90 ? 17.718 1.456 -1.480 1.00 88.12 90 GLN A N 1
ATOM 744 C CA . GLN A 1 90 ? 18.749 2.368 -1.990 1.00 88.12 90 GLN A CA 1
ATOM 745 C C . GLN A 1 90 ? 20.161 1.753 -2.003 1.00 88.12 90 GLN A C 1
ATOM 747 O O . GLN A 1 90 ? 20.944 2.016 -2.910 1.00 88.12 90 GLN A O 1
ATOM 752 N N . ASN A 1 91 ? 20.477 0.930 -0.999 1.00 86.38 91 ASN A N 1
ATOM 753 C CA . ASN A 1 91 ? 21.799 0.324 -0.817 1.00 86.38 91 ASN A CA 1
ATOM 754 C C . ASN A 1 91 ? 21.886 -1.108 -1.381 1.00 86.38 91 ASN A C 1
ATOM 756 O O . ASN A 1 91 ? 22.822 -1.836 -1.055 1.00 86.38 91 ASN A O 1
ATOM 760 N N . GLY A 1 92 ? 20.917 -1.520 -2.204 1.00 86.00 92 GLY A N 1
ATOM 761 C CA . GLY A 1 92 ? 20.859 -2.846 -2.815 1.00 86.00 92 GLY A CA 1
ATOM 762 C C . GLY A 1 92 ? 19.839 -3.776 -2.160 1.00 86.00 92 GLY A C 1
ATOM 763 O O . GLY A 1 92 ? 18.827 -3.335 -1.612 1.00 86.00 92 GLY A O 1
ATOM 764 N N . MET A 1 93 ? 20.085 -5.082 -2.272 1.00 87.00 93 MET A N 1
ATOM 765 C CA . MET A 1 93 ? 19.153 -6.106 -1.801 1.00 87.00 93 MET A CA 1
ATOM 766 C C . MET A 1 93 ? 19.008 -6.092 -0.277 1.00 87.00 93 MET A C 1
ATOM 768 O O . MET A 1 93 ? 19.991 -6.012 0.460 1.00 87.00 93 MET A O 1
ATOM 772 N N . LEU A 1 94 ? 17.769 -6.221 0.180 1.00 83.62 94 LEU A N 1
ATOM 773 C CA . LEU A 1 94 ? 17.399 -6.370 1.579 1.00 83.62 94 LEU A CA 1
ATOM 774 C C . LEU A 1 94 ? 16.999 -7.822 1.868 1.00 83.62 94 LEU A C 1
ATOM 776 O O . LEU A 1 94 ? 16.614 -8.552 0.947 1.00 83.62 94 LEU A O 1
ATOM 780 N N . PRO A 1 95 ? 17.053 -8.251 3.142 1.00 73.62 95 PRO A N 1
ATOM 781 C CA . PRO A 1 95 ? 16.468 -9.520 3.549 1.00 73.62 95 PRO A CA 1
ATOM 782 C C . PRO A 1 95 ? 14.994 -9.582 3.127 1.00 73.62 95 PRO A C 1
ATOM 784 O O . PRO A 1 95 ? 14.240 -8.633 3.343 1.00 73.62 95 PRO A O 1
ATOM 787 N N . GLY A 1 96 ? 14.601 -10.687 2.492 1.00 64.12 96 GLY A N 1
ATOM 788 C CA . GLY A 1 96 ? 13.222 -10.899 2.057 1.00 64.12 96 GLY A CA 1
ATOM 789 C C . GLY A 1 96 ? 12.249 -11.066 3.228 1.00 64.12 96 GLY A C 1
ATOM 790 O O . GLY A 1 96 ? 12.668 -11.223 4.372 1.00 64.12 96 GLY A O 1
ATOM 791 N N . ALA A 1 97 ? 10.954 -11.092 2.906 1.00 61.56 97 ALA A N 1
ATOM 792 C CA . ALA A 1 97 ? 9.837 -11.151 3.857 1.00 61.56 97 ALA A CA 1
ATOM 793 C C . ALA A 1 97 ? 9.873 -12.330 4.856 1.00 61.56 97 ALA A C 1
ATOM 795 O O . ALA A 1 97 ? 9.276 -12.238 5.923 1.00 61.56 97 ALA A O 1
ATOM 796 N N . ASP A 1 98 ? 10.577 -13.418 4.529 1.00 63.69 98 ASP A N 1
ATOM 797 C CA . ASP A 1 98 ? 10.707 -14.605 5.387 1.00 63.69 98 ASP A CA 1
ATOM 798 C C . ASP A 1 98 ? 11.916 -14.532 6.345 1.00 63.69 98 ASP A C 1
ATOM 800 O O . ASP A 1 98 ? 12.241 -15.499 7.038 1.00 63.69 98 ASP A O 1
ATOM 804 N N . SER A 1 99 ? 12.631 -13.402 6.382 1.00 60.31 99 SER A N 1
ATOM 805 C CA . SER A 1 99 ? 13.801 -13.214 7.240 1.00 60.31 99 SER A CA 1
ATOM 806 C C . SER A 1 99 ? 13.424 -12.657 8.615 1.00 60.31 99 SER A C 1
ATOM 808 O O . SER A 1 99 ? 12.625 -11.731 8.736 1.00 60.31 99 SER A O 1
ATOM 810 N N . SER A 1 100 ? 14.106 -13.110 9.670 1.00 52.91 100 SER A N 1
ATOM 811 C CA . SER A 1 100 ? 14.039 -12.480 11.000 1.00 52.91 100 SER A CA 1
ATOM 812 C C . SER A 1 100 ? 14.563 -11.032 11.025 1.00 52.91 100 SER A C 1
ATOM 814 O O . SER A 1 100 ? 14.411 -10.352 12.034 1.00 52.91 100 SER A O 1
ATOM 816 N N . ALA A 1 101 ? 15.188 -10.566 9.937 1.00 61.94 101 ALA A N 1
ATOM 817 C CA . ALA A 1 101 ? 15.648 -9.193 9.724 1.00 61.94 101 ALA A CA 1
ATOM 818 C C . ALA A 1 101 ? 14.858 -8.476 8.607 1.00 61.94 101 ALA A C 1
ATOM 820 O O . ALA A 1 101 ? 15.409 -7.623 7.909 1.00 61.94 101 ALA A O 1
ATOM 821 N N . THR A 1 102 ? 13.590 -8.853 8.400 1.00 77.56 102 THR A N 1
ATOM 822 C CA . THR A 1 102 ? 12.716 -8.220 7.401 1.00 77.56 102 THR A CA 1
ATOM 823 C C . THR A 1 102 ? 12.624 -6.715 7.644 1.00 77.56 102 THR A C 1
ATOM 825 O O . THR A 1 102 ? 12.482 -6.261 8.781 1.00 77.56 102 THR A O 1
ATOM 828 N N . TRP A 1 103 ? 12.718 -5.942 6.561 1.00 88.88 103 TRP A N 1
ATOM 829 C CA . TRP A 1 103 ? 12.591 -4.489 6.605 1.00 88.88 103 TRP A CA 1
ATOM 830 C C . TRP A 1 103 ? 11.275 -4.060 7.268 1.00 88.88 103 TRP A C 1
ATOM 832 O O . TRP A 1 103 ? 10.230 -4.672 7.049 1.00 88.88 103 TRP A O 1
ATOM 842 N N . GLN A 1 104 ? 11.329 -2.968 8.030 1.00 89.50 104 GLN A N 1
ATOM 843 C CA . GLN A 1 104 ? 10.155 -2.287 8.563 1.00 89.50 104 GLN A CA 1
ATOM 844 C C . GLN A 1 104 ? 10.211 -0.792 8.225 1.00 89.50 104 GLN A C 1
ATOM 846 O O . GLN A 1 104 ? 11.309 -0.229 8.169 1.00 89.50 104 GLN A O 1
ATOM 851 N N . PRO A 1 105 ? 9.051 -0.133 8.049 1.00 91.75 105 PRO A N 1
ATOM 852 C CA . PRO A 1 105 ? 8.979 1.306 7.812 1.00 91.75 105 PRO A CA 1
ATOM 853 C C . PRO A 1 105 ? 9.609 2.067 8.977 1.00 91.75 105 PRO A C 1
ATOM 855 O O . PRO A 1 105 ? 9.151 1.943 10.114 1.00 91.75 105 PRO A O 1
ATOM 858 N N . SER A 1 106 ? 10.647 2.857 8.707 1.00 91.69 106 SER A N 1
ATOM 859 C CA . SER A 1 106 ? 11.422 3.515 9.770 1.00 91.69 106 SER A CA 1
ATOM 860 C C . SER A 1 106 ? 11.471 5.034 9.647 1.00 91.69 106 SER A C 1
ATOM 862 O O . SER A 1 106 ? 11.499 5.741 10.656 1.00 91.69 106 SER A O 1
ATOM 864 N N . LYS A 1 107 ? 11.440 5.554 8.419 1.00 92.88 107 LYS A N 1
ATOM 865 C CA . LYS A 1 107 ? 11.460 6.993 8.126 1.00 92.88 107 LYS A CA 1
ATOM 866 C C . LYS A 1 107 ? 10.543 7.297 6.938 1.00 92.88 107 LYS A C 1
ATOM 868 O O . LYS A 1 107 ? 10.319 6.409 6.115 1.00 92.88 107 LYS A O 1
ATOM 873 N N . PRO A 1 108 ? 10.005 8.520 6.824 1.00 92.25 108 PRO A N 1
ATOM 874 C CA . PRO A 1 108 ? 9.233 8.918 5.652 1.00 92.25 108 PRO A CA 1
ATOM 875 C C . PRO A 1 108 ? 10.127 9.001 4.407 1.00 92.25 108 PRO A C 1
ATOM 877 O O . PRO A 1 108 ? 11.321 9.306 4.496 1.00 92.25 108 PRO A O 1
ATOM 880 N N . GLY A 1 109 ? 9.544 8.738 3.240 1.00 90.12 109 GLY A N 1
ATOM 881 C CA . GLY A 1 109 ? 10.220 8.815 1.946 1.00 90.12 109 GLY A CA 1
ATOM 882 C C . GLY A 1 109 ? 11.138 7.631 1.625 1.00 90.12 109 GLY A C 1
ATOM 883 O O . GLY A 1 109 ? 11.822 7.667 0.598 1.00 90.12 109 GLY A O 1
ATOM 884 N N . GLU A 1 110 ? 11.164 6.576 2.451 1.00 92.75 110 GLU A N 1
ATOM 885 C CA . GLU A 1 110 ? 11.809 5.315 2.071 1.00 92.75 110 GLU A CA 1
ATOM 886 C C . GLU A 1 110 ? 11.112 4.751 0.847 1.00 92.75 110 GLU A C 1
ATOM 888 O O . GLU A 1 110 ? 9.889 4.773 0.735 1.00 92.75 110 GLU A O 1
ATOM 893 N N . THR A 1 111 ? 11.913 4.265 -0.092 1.00 95.38 111 THR A N 1
ATOM 894 C CA . THR A 1 111 ? 11.416 3.622 -1.301 1.00 95.38 111 THR A CA 1
ATOM 895 C C . THR A 1 111 ? 12.018 2.237 -1.399 1.00 95.38 111 THR A C 1
ATOM 897 O O . THR A 1 111 ? 13.225 2.066 -1.213 1.00 95.38 111 THR A O 1
ATOM 900 N N . LEU A 1 112 ? 11.173 1.261 -1.700 1.00 94.69 112 LEU A N 1
ATOM 901 C CA . LEU A 1 112 ? 11.562 -0.116 -1.939 1.00 94.69 112 LEU A CA 1
ATOM 902 C C . LEU A 1 112 ? 10.991 -0.597 -3.261 1.00 94.69 112 LEU A C 1
ATOM 904 O O . LEU A 1 112 ? 9.850 -0.299 -3.610 1.00 94.69 112 LEU A O 1
ATOM 908 N N . VAL A 1 113 ? 11.780 -1.397 -3.964 1.00 94.69 113 VAL A N 1
ATOM 909 C CA . VAL A 1 113 ? 11.344 -2.140 -5.141 1.00 94.69 113 VAL A CA 1
ATOM 910 C C . VAL A 1 113 ? 11.219 -3.609 -4.762 1.00 94.69 113 VAL A C 1
ATOM 912 O O . VAL A 1 113 ? 12.134 -4.176 -4.165 1.00 94.69 113 VAL A O 1
ATOM 915 N N . LEU A 1 114 ? 10.081 -4.219 -5.093 1.00 93.50 114 LEU A N 1
ATOM 916 C CA . LEU A 1 114 ? 9.790 -5.616 -4.784 1.00 93.50 114 LEU A CA 1
ATOM 917 C C . LEU A 1 114 ? 9.563 -6.404 -6.069 1.00 93.50 114 LEU A C 1
ATOM 919 O O . LEU A 1 114 ? 8.529 -6.251 -6.714 1.00 93.50 114 LEU A O 1
ATOM 923 N N . CYS A 1 115 ? 10.498 -7.268 -6.436 1.00 91.06 115 CYS A N 1
ATOM 924 C CA . CYS A 1 115 ? 10.433 -8.033 -7.683 1.00 91.06 115 CYS A CA 1
ATOM 925 C C . CYS A 1 115 ? 10.219 -9.517 -7.395 1.00 91.06 115 CYS A C 1
ATOM 927 O O . CYS A 1 115 ? 10.798 -10.043 -6.447 1.00 91.06 115 CYS A O 1
ATOM 929 N N . SER A 1 116 ? 9.432 -10.220 -8.215 1.00 88.00 116 SER A N 1
ATOM 930 C CA . SER A 1 116 ? 9.547 -11.683 -8.232 1.00 88.00 116 SER A CA 1
ATOM 931 C C . SER A 1 116 ? 10.928 -12.074 -8.771 1.00 88.00 116 SER A C 1
ATOM 933 O O . SER A 1 116 ? 11.611 -11.253 -9.396 1.00 88.00 116 SER A O 1
ATOM 935 N N . THR A 1 117 ? 11.356 -13.311 -8.536 1.00 84.81 117 THR A N 1
ATOM 936 C CA . THR A 1 117 ? 12.632 -13.807 -9.072 1.00 84.81 117 THR A CA 1
ATOM 937 C C . THR A 1 117 ? 12.659 -13.699 -10.597 1.00 84.81 117 THR A C 1
ATOM 939 O O . THR A 1 117 ? 13.625 -13.197 -11.163 1.00 84.81 117 THR A O 1
ATOM 942 N N . GLU A 1 118 ? 11.559 -14.059 -11.258 1.00 86.44 118 GLU A N 1
ATOM 943 C CA . GLU A 1 118 ? 11.423 -14.013 -12.716 1.00 86.44 118 GLU A CA 1
ATOM 944 C C . GLU A 1 118 ? 11.518 -12.577 -13.248 1.00 86.44 118 GLU A C 1
ATOM 946 O O . GLU A 1 118 ? 12.227 -12.319 -14.222 1.00 86.44 118 GLU A O 1
ATOM 951 N N . ALA A 1 119 ? 10.845 -11.630 -12.583 1.00 86.19 119 ALA A N 1
ATOM 952 C CA . ALA A 1 119 ? 10.902 -10.213 -12.929 1.00 86.19 119 ALA A CA 1
ATOM 953 C C . ALA A 1 119 ? 12.326 -9.655 -12.778 1.00 86.19 119 ALA A C 1
ATOM 955 O O . ALA A 1 119 ? 12.819 -8.959 -13.665 1.00 86.19 119 ALA A O 1
ATOM 956 N N . ALA A 1 120 ? 13.016 -9.999 -11.687 1.00 83.12 120 ALA A N 1
ATOM 957 C CA . ALA A 1 120 ? 14.388 -9.563 -11.443 1.00 83.12 120 ALA A CA 1
ATOM 958 C C . ALA A 1 120 ? 15.374 -10.125 -12.486 1.00 83.12 120 ALA A C 1
ATOM 960 O O . ALA A 1 120 ? 16.232 -9.395 -12.981 1.00 83.12 120 ALA A O 1
ATOM 961 N N . GLU A 1 121 ? 15.238 -11.400 -12.860 1.00 84.12 121 GLU A N 1
ATOM 962 C CA . GLU A 1 121 ? 16.064 -12.034 -13.895 1.00 84.12 121 GLU A CA 1
ATOM 963 C C . GLU A 1 121 ? 15.813 -11.451 -15.288 1.00 84.12 121 GLU A C 1
ATOM 965 O O . GLU A 1 121 ? 16.748 -11.263 -16.071 1.00 84.12 121 GLU A O 1
ATOM 970 N N . GLN A 1 122 ? 14.554 -11.171 -15.628 1.00 82.81 122 GLN A N 1
ATOM 971 C CA . GLN A 1 122 ? 14.216 -10.499 -16.879 1.00 82.81 122 GLN A CA 1
ATOM 972 C C . GLN A 1 122 ? 14.831 -9.098 -16.927 1.00 82.81 122 GLN A C 1
ATOM 974 O O . GLN A 1 122 ? 15.545 -8.781 -17.878 1.00 82.81 122 GLN A O 1
ATOM 979 N N . TRP A 1 123 ? 14.630 -8.309 -15.874 1.00 81.25 123 TRP A N 1
ATOM 980 C CA . TRP A 1 123 ? 15.165 -6.956 -15.754 1.00 81.25 123 TRP A CA 1
ATOM 981 C C . TRP A 1 123 ? 16.693 -6.912 -15.890 1.00 81.25 123 TRP A C 1
ATOM 983 O O . TRP A 1 123 ? 17.242 -6.086 -16.622 1.00 81.25 123 TRP A O 1
ATOM 993 N N . ALA A 1 124 ? 17.385 -7.856 -15.244 1.00 79.50 124 ALA A N 1
ATOM 994 C CA . ALA A 1 124 ? 18.836 -7.986 -15.333 1.00 79.50 124 ALA A CA 1
ATOM 995 C C . ALA A 1 124 ? 19.314 -8.350 -16.751 1.00 79.50 124 ALA A C 1
ATOM 997 O O . ALA A 1 124 ? 20.314 -7.803 -17.218 1.00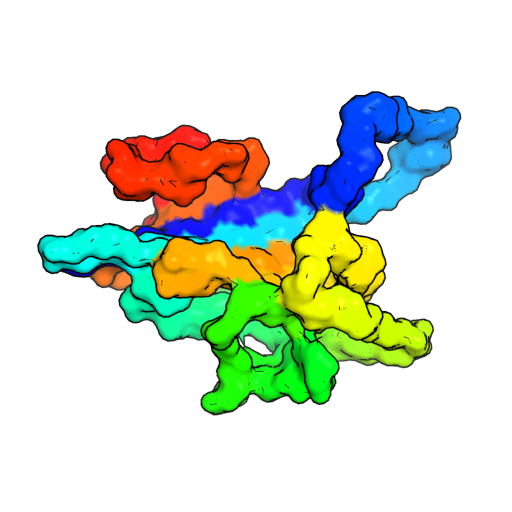 79.50 124 ALA A O 1
ATOM 998 N N . ARG A 1 125 ? 18.605 -9.240 -17.464 1.00 80.31 125 ARG A N 1
ATOM 999 C CA . ARG A 1 125 ? 18.940 -9.613 -18.855 1.00 80.31 125 ARG A CA 1
ATOM 1000 C C . ARG A 1 125 ? 18.782 -8.456 -19.833 1.00 80.31 125 ARG A C 1
ATOM 1002 O O . ARG A 1 125 ? 19.553 -8.360 -20.782 1.00 80.31 125 ARG A O 1
ATOM 1009 N N . GLU A 1 126 ? 17.811 -7.583 -19.595 1.00 82.38 126 GLU A N 1
ATOM 1010 C CA . GLU A 1 126 ? 17.576 -6.380 -20.398 1.00 82.38 126 GLU A CA 1
ATOM 1011 C C . GLU A 1 126 ? 18.626 -5.282 -20.136 1.00 82.38 126 GLU A C 1
ATOM 1013 O O . GLU A 1 126 ? 18.589 -4.231 -20.773 1.00 82.38 126 GLU A O 1
ATOM 1018 N N . GLY A 1 127 ? 19.582 -5.511 -19.222 1.00 75.25 127 GLY A N 1
ATOM 1019 C CA . GLY A 1 127 ? 20.616 -4.538 -18.860 1.00 75.25 127 GLY A CA 1
ATOM 1020 C C . GLY A 1 127 ? 20.047 -3.296 -18.172 1.00 75.25 127 GLY A C 1
ATOM 1021 O O . GLY A 1 127 ? 20.696 -2.249 -18.147 1.00 75.25 127 GLY A O 1
ATOM 1022 N N . SER A 1 128 ? 18.826 -3.399 -17.646 1.00 81.12 128 SER A N 1
ATOM 1023 C CA . SER A 1 128 ? 18.113 -2.279 -17.049 1.00 81.12 128 SER A CA 1
ATOM 1024 C C . SER A 1 128 ? 18.549 -2.088 -15.599 1.00 81.12 128 SER A C 1
ATOM 1026 O O . SER A 1 128 ? 18.697 -3.042 -14.838 1.00 81.12 128 SER A O 1
ATOM 1028 N N . ASN A 1 129 ? 18.736 -0.831 -15.196 1.00 84.50 129 ASN A N 1
ATOM 1029 C CA . ASN A 1 129 ? 19.073 -0.461 -13.824 1.00 84.50 129 ASN A CA 1
ATOM 1030 C C . ASN A 1 129 ? 17.923 0.330 -13.206 1.00 84.50 129 ASN A C 1
ATOM 1032 O O . ASN A 1 129 ? 17.293 1.151 -13.873 1.00 84.50 129 ASN A O 1
ATOM 1036 N N . ILE A 1 130 ? 17.664 0.104 -11.918 1.00 89.12 130 ILE A N 1
ATOM 1037 C CA . ILE A 1 130 ? 16.712 0.931 -11.174 1.00 89.12 130 ILE A CA 1
ATOM 1038 C C . ILE A 1 130 ? 17.339 2.317 -11.013 1.00 89.12 130 ILE A C 1
ATOM 1040 O O . ILE A 1 130 ? 18.455 2.435 -10.505 1.00 89.12 130 ILE A O 1
ATOM 1044 N N . SER A 1 131 ? 16.634 3.360 -11.457 1.00 92.19 131 SER A N 1
ATOM 1045 C CA . SER A 1 131 ? 17.121 4.736 -11.335 1.00 92.19 131 SER A CA 1
ATOM 1046 C C . SER A 1 131 ? 17.388 5.083 -9.863 1.00 92.19 131 SER A C 1
ATOM 1048 O O . SER A 1 131 ? 16.485 4.900 -9.041 1.00 92.19 131 SER A O 1
ATOM 1050 N N . PRO A 1 132 ? 18.563 5.642 -9.510 1.00 91.75 132 PRO A N 1
ATOM 1051 C CA . PRO A 1 132 ? 18.827 6.138 -8.160 1.00 91.75 132 PRO A CA 1
ATOM 1052 C C . PRO A 1 132 ? 17.794 7.169 -7.691 1.00 91.75 132 PRO A C 1
ATOM 1054 O O . PRO A 1 132 ? 17.452 7.194 -6.510 1.00 91.75 132 PRO A O 1
ATOM 1057 N N . ASP A 1 133 ? 17.239 7.953 -8.621 1.00 94.00 133 ASP A N 1
ATOM 1058 C CA . ASP A 1 133 ? 16.224 8.971 -8.333 1.00 94.00 133 ASP A CA 1
ATOM 1059 C C . ASP A 1 133 ? 14.935 8.380 -7.753 1.00 94.00 133 ASP A C 1
ATOM 1061 O O . ASP A 1 133 ? 14.254 9.033 -6.961 1.00 94.00 133 ASP A O 1
ATOM 1065 N N . LEU A 1 134 ? 14.627 7.112 -8.050 1.00 94.19 134 LEU A N 1
ATOM 1066 C CA . LEU A 1 134 ? 13.496 6.425 -7.427 1.00 94.19 134 LEU A CA 1
ATOM 1067 C C . LEU A 1 134 ? 13.649 6.371 -5.896 1.00 94.19 134 LEU A C 1
ATOM 1069 O O . LEU A 1 134 ? 12.666 6.492 -5.165 1.00 94.19 134 LEU A O 1
ATOM 1073 N N . PHE A 1 135 ? 14.884 6.258 -5.407 1.00 94.31 135 PHE A N 1
ATOM 1074 C CA . PHE A 1 135 ? 15.207 6.187 -3.984 1.00 94.31 135 PHE A CA 1
ATOM 1075 C C . PHE A 1 135 ? 15.467 7.553 -3.340 1.00 94.31 135 PHE A C 1
ATOM 1077 O O . PHE A 1 135 ? 15.665 7.609 -2.128 1.00 94.31 135 PHE A O 1
ATOM 1084 N N . THR A 1 136 ? 15.450 8.653 -4.101 1.00 92.62 136 THR A N 1
ATOM 1085 C CA . THR A 1 136 ? 15.711 10.002 -3.577 1.00 92.62 136 THR A CA 1
ATOM 1086 C C . THR A 1 136 ? 14.541 10.470 -2.702 1.00 92.62 136 THR A C 1
ATOM 1088 O O . THR A 1 136 ? 13.451 10.696 -3.227 1.00 92.62 136 THR A O 1
ATOM 1091 N N . PRO A 1 137 ? 14.709 10.664 -1.378 1.00 87.50 137 PRO A N 1
ATOM 1092 C CA . PRO A 1 137 ? 13.587 11.004 -0.492 1.00 87.50 137 PRO A CA 1
ATOM 1093 C C . PRO A 1 137 ? 13.002 12.400 -0.733 1.00 87.50 137 PRO A C 1
ATOM 1095 O O . PRO A 1 137 ? 11.851 12.645 -0.400 1.00 87.50 137 PRO A O 1
ATOM 1098 N N . ALA A 1 138 ? 13.793 13.315 -1.304 1.00 87.31 138 ALA A N 1
ATOM 1099 C CA . ALA A 1 138 ? 13.365 14.682 -1.596 1.00 87.31 138 ALA A CA 1
ATOM 1100 C C . ALA A 1 138 ? 12.384 14.779 -2.777 1.00 87.31 138 ALA A C 1
ATOM 1102 O O . ALA A 1 138 ? 11.696 15.788 -2.901 1.00 87.31 138 ALA A O 1
ATOM 1103 N N . LEU A 1 139 ? 12.330 13.755 -3.637 1.00 88.12 139 LEU A N 1
ATOM 1104 C CA . LEU A 1 139 ? 11.402 13.721 -4.760 1.00 88.12 139 LEU A CA 1
ATOM 1105 C C . LEU A 1 139 ? 10.033 13.237 -4.291 1.00 88.12 139 LEU A C 1
ATOM 1107 O O . LEU A 1 139 ? 9.910 12.190 -3.648 1.00 88.12 139 LEU A O 1
ATOM 1111 N N . SER A 1 140 ? 8.997 13.974 -4.669 1.00 86.56 140 SER A N 1
ATOM 1112 C CA . SER A 1 140 ? 7.611 13.557 -4.497 1.00 86.56 140 SER A CA 1
ATOM 1113 C C . SER A 1 140 ? 7.312 12.285 -5.297 1.00 86.56 140 SER A C 1
ATOM 1115 O O . SER A 1 140 ? 7.959 11.992 -6.305 1.00 86.56 140 SER A O 1
ATOM 1117 N N . VAL A 1 141 ? 6.263 11.552 -4.909 1.00 85.44 141 VAL A N 1
ATOM 1118 C CA . VAL A 1 141 ? 5.754 10.402 -5.688 1.00 85.44 141 VAL A CA 1
ATOM 1119 C C . VAL A 1 141 ? 5.538 10.783 -7.154 1.00 85.44 141 VAL A C 1
ATOM 1121 O O . VAL A 1 141 ? 5.859 10.009 -8.050 1.00 85.44 141 VAL A O 1
ATOM 1124 N N . ARG A 1 142 ? 5.059 12.007 -7.397 1.00 84.81 142 ARG A N 1
ATOM 1125 C CA . ARG A 1 142 ? 4.830 12.575 -8.726 1.00 84.81 142 ARG A CA 1
ATOM 1126 C C . ARG A 1 142 ? 6.110 12.673 -9.558 1.00 84.81 142 ARG A C 1
ATOM 1128 O O . ARG A 1 142 ? 6.109 12.261 -10.713 1.00 84.81 142 ARG A O 1
ATOM 1135 N N . GLU A 1 143 ? 7.194 13.180 -8.984 1.00 89.12 143 GLU A N 1
ATOM 1136 C CA . GLU A 1 143 ? 8.496 13.267 -9.664 1.00 89.12 143 GLU A CA 1
ATOM 1137 C C . GLU A 1 143 ? 9.105 11.879 -9.900 1.00 89.12 143 GLU A C 1
ATOM 1139 O O . GLU A 1 143 ? 9.787 11.650 -10.896 1.00 89.12 143 GLU A O 1
ATOM 1144 N N . LYS A 1 144 ? 8.787 10.912 -9.035 1.00 91.25 144 LYS A N 1
ATOM 1145 C CA . LYS A 1 144 ? 9.254 9.526 -9.154 1.00 91.25 144 LYS A CA 1
ATOM 1146 C C . LYS A 1 144 ? 8.517 8.696 -10.206 1.00 91.25 144 LYS A C 1
ATOM 1148 O O . LYS A 1 144 ? 8.975 7.595 -10.505 1.00 91.25 144 LYS A O 1
ATOM 1153 N N . ILE A 1 145 ? 7.423 9.191 -10.797 1.00 90.62 145 ILE A N 1
ATOM 1154 C CA . ILE A 1 145 ? 6.619 8.431 -11.772 1.00 90.62 145 ILE A CA 1
ATOM 1155 C C . ILE A 1 145 ? 7.468 7.941 -12.946 1.00 90.62 145 ILE A C 1
ATOM 1157 O O . ILE A 1 145 ? 7.486 6.746 -13.222 1.00 90.62 145 ILE A O 1
ATOM 1161 N N . ALA A 1 146 ? 8.240 8.828 -13.579 1.00 90.62 146 ALA A N 1
ATOM 1162 C CA . ALA A 1 146 ? 9.078 8.460 -14.723 1.00 90.62 146 ALA A CA 1
ATOM 1163 C C . ALA A 1 146 ? 10.122 7.380 -14.376 1.00 90.62 146 ALA A C 1
ATOM 1165 O O . ALA A 1 146 ? 10.492 6.574 -15.227 1.00 90.62 146 ALA A O 1
ATOM 1166 N N . HIS A 1 147 ? 10.569 7.340 -13.119 1.00 92.88 147 HIS A N 1
ATOM 1167 C CA . HIS A 1 147 ? 11.547 6.372 -12.629 1.00 92.88 147 HIS A CA 1
ATOM 1168 C C . HIS A 1 147 ? 10.911 5.053 -12.171 1.00 92.88 147 HIS A C 1
ATOM 1170 O O . HIS A 1 147 ? 11.567 4.014 -12.232 1.00 92.88 147 HIS A O 1
ATOM 1176 N N . MET A 1 148 ? 9.650 5.072 -11.726 1.00 93.38 148 MET A N 1
ATOM 1177 C CA . MET A 1 148 ? 8.940 3.868 -11.288 1.00 93.38 148 MET A CA 1
ATOM 1178 C C . MET A 1 148 ? 8.265 3.123 -12.443 1.00 93.38 148 MET A C 1
ATOM 1180 O O . MET A 1 148 ? 8.161 1.903 -12.371 1.00 93.38 148 MET A O 1
ATOM 1184 N N . THR A 1 149 ? 7.831 3.809 -13.509 1.00 92.75 149 THR A N 1
ATOM 1185 C CA . THR A 1 149 ? 7.118 3.178 -14.638 1.00 92.75 149 THR A CA 1
ATOM 1186 C C . THR A 1 149 ? 7.878 1.984 -15.226 1.00 92.75 149 THR A C 1
ATOM 1188 O O . THR A 1 149 ? 7.286 0.907 -15.293 1.00 92.75 149 THR A O 1
ATOM 1191 N N . PRO A 1 150 ? 9.184 2.089 -15.555 1.00 92.25 150 PRO A N 1
ATOM 1192 C CA . PRO A 1 150 ? 9.932 0.955 -16.099 1.00 92.25 150 PRO A CA 1
ATOM 1193 C C . PRO A 1 150 ? 9.983 -0.240 -15.132 1.00 92.25 150 PRO A C 1
ATOM 1195 O O . PRO A 1 150 ? 9.808 -1.385 -15.536 1.00 92.25 150 PRO A O 1
ATOM 1198 N N . VAL A 1 151 ? 10.145 0.036 -13.834 1.00 93.50 151 VAL A N 1
ATOM 1199 C CA . VAL A 1 151 ? 10.187 -0.980 -12.771 1.00 93.50 151 VAL A CA 1
ATOM 1200 C C . VAL A 1 151 ? 8.843 -1.704 -12.643 1.00 93.50 151 VAL A C 1
ATOM 1202 O O . VAL A 1 151 ? 8.795 -2.928 -12.527 1.00 93.50 151 VAL A O 1
ATOM 1205 N N . LEU A 1 152 ? 7.737 -0.959 -12.698 1.00 94.38 152 LEU A N 1
ATOM 1206 C CA . LEU A 1 152 ? 6.386 -1.521 -12.677 1.00 94.38 152 LEU A CA 1
ATOM 1207 C C . LEU A 1 152 ? 6.096 -2.335 -13.944 1.00 94.38 152 LEU A C 1
ATOM 1209 O O . LEU A 1 152 ? 5.447 -3.380 -13.875 1.00 94.38 152 LEU A O 1
ATOM 1213 N N . ASP A 1 153 ? 6.588 -1.884 -15.098 1.00 91.81 153 ASP A N 1
ATOM 1214 C CA . ASP A 1 153 ? 6.405 -2.572 -16.375 1.00 91.81 153 ASP A CA 1
ATOM 1215 C C . ASP A 1 153 ? 7.093 -3.929 -16.438 1.00 91.81 153 ASP A C 1
ATOM 1217 O O . ASP A 1 153 ? 6.552 -4.836 -17.075 1.00 91.81 153 ASP A O 1
ATOM 1221 N N . ALA A 1 154 ? 8.191 -4.083 -15.702 1.00 90.81 154 ALA A N 1
ATOM 1222 C CA . ALA A 1 154 ? 8.893 -5.344 -15.494 1.00 90.81 154 ALA A CA 1
ATOM 1223 C C . ALA A 1 154 ? 8.195 -6.304 -14.516 1.00 90.81 154 ALA A C 1
ATOM 1225 O O . ALA A 1 154 ? 8.695 -7.395 -14.259 1.00 90.81 154 ALA A O 1
ATOM 1226 N N . GLY A 1 155 ? 7.051 -5.915 -13.946 1.00 91.00 155 GLY A N 1
ATOM 1227 C CA . GLY A 1 155 ? 6.297 -6.740 -13.000 1.00 91.00 155 GLY A CA 1
ATOM 1228 C C . GLY A 1 155 ? 6.763 -6.624 -11.547 1.00 91.00 155 GLY A C 1
ATOM 1229 O O . GLY A 1 155 ? 6.269 -7.362 -10.689 1.00 91.00 155 GLY A O 1
ATOM 1230 N N . CYS A 1 156 ? 7.670 -5.694 -11.240 1.00 93.94 156 CYS A N 1
ATOM 1231 C CA . CYS A 1 156 ? 7.995 -5.355 -9.860 1.00 93.94 156 CYS A CA 1
ATOM 1232 C C . CYS A 1 156 ? 6.917 -4.447 -9.241 1.00 93.94 156 CYS A C 1
ATOM 1234 O O . CYS A 1 156 ? 6.074 -3.860 -9.923 1.00 93.94 156 CYS A O 1
ATOM 1236 N N . LEU A 1 157 ? 6.944 -4.336 -7.917 1.00 95.88 157 LEU A N 1
ATOM 1237 C CA . LEU A 1 157 ? 6.148 -3.402 -7.129 1.00 95.88 157 LEU A CA 1
ATOM 1238 C C . LEU A 1 157 ? 7.050 -2.279 -6.621 1.00 95.88 157 LEU A C 1
ATOM 1240 O O . LEU A 1 157 ? 8.249 -2.489 -6.425 1.00 95.88 157 LEU A O 1
ATOM 1244 N N . VAL A 1 158 ? 6.471 -1.114 -6.351 1.00 96.88 158 VAL A N 1
ATOM 1245 C CA . VAL A 1 158 ? 7.192 0.023 -5.766 1.00 96.88 158 VAL A CA 1
ATOM 1246 C C . VAL A 1 158 ? 6.454 0.487 -4.522 1.00 96.88 158 VAL A C 1
ATOM 1248 O O . VAL A 1 158 ? 5.291 0.868 -4.599 1.00 96.88 158 VAL A O 1
ATOM 1251 N N . LEU A 1 159 ? 7.116 0.421 -3.373 1.00 96.62 159 LEU A N 1
ATOM 1252 C CA . LEU A 1 159 ? 6.574 0.777 -2.068 1.00 96.62 159 LEU A CA 1
ATOM 1253 C C . LEU A 1 159 ? 7.231 2.061 -1.567 1.00 96.62 159 LEU A C 1
ATOM 1255 O O . LEU A 1 159 ? 8.456 2.148 -1.522 1.00 96.62 159 LEU A O 1
ATOM 1259 N N . PHE A 1 160 ? 6.412 3.009 -1.133 1.00 96.00 160 PHE A N 1
ATOM 1260 C CA . PHE A 1 160 ? 6.818 4.224 -0.442 1.00 96.00 160 PHE A CA 1
ATOM 1261 C C . PHE A 1 160 ? 6.344 4.196 1.009 1.00 96.00 160 PHE A C 1
ATOM 1263 O O . PHE A 1 160 ? 5.242 3.720 1.301 1.00 96.00 160 PHE A O 1
ATOM 1270 N N . THR A 1 161 ? 7.154 4.747 1.908 1.00 95.44 161 THR A N 1
ATOM 1271 C CA . THR A 1 161 ? 6.703 5.149 3.243 1.00 95.44 161 THR A CA 1
ATOM 1272 C C . THR A 1 161 ? 6.282 6.613 3.216 1.00 95.44 161 THR A C 1
ATOM 1274 O O . THR A 1 161 ? 7.036 7.488 2.787 1.00 95.44 161 THR A O 1
ATOM 1277 N N . GLU A 1 162 ? 5.074 6.895 3.684 1.00 93.69 162 GLU A N 1
ATOM 1278 C CA . GLU A 1 162 ? 4.494 8.240 3.699 1.00 93.69 162 GLU A CA 1
ATOM 1279 C C . GLU A 1 162 ? 4.395 8.738 5.143 1.00 93.69 162 GLU A C 1
ATOM 1281 O O . GLU A 1 162 ? 4.161 7.957 6.069 1.00 93.69 162 GLU A O 1
ATOM 1286 N N . GLN A 1 163 ? 4.588 10.039 5.356 1.00 94.69 163 GLN A N 1
ATOM 1287 C CA . GLN A 1 163 ? 4.438 10.639 6.682 1.00 94.69 163 GLN A CA 1
ATOM 1288 C C . GLN A 1 163 ? 2.948 10.731 7.044 1.00 94.69 163 GLN A C 1
ATOM 1290 O O . GLN A 1 163 ? 2.194 11.429 6.368 1.00 94.69 163 GLN A O 1
ATOM 1295 N N . ALA A 1 164 ? 2.541 10.090 8.142 1.00 94.56 164 ALA A N 1
ATOM 1296 C CA . ALA A 1 164 ? 1.244 10.319 8.785 1.00 94.56 164 ALA A CA 1
ATOM 1297 C C . ALA A 1 164 ? 1.395 11.322 9.946 1.00 94.56 164 ALA A C 1
ATOM 1299 O O . ALA A 1 164 ? 2.516 11.689 10.296 1.00 94.56 164 ALA A O 1
ATOM 1300 N N . HIS A 1 165 ? 0.301 11.770 10.574 1.00 93.12 165 HIS A N 1
ATOM 1301 C CA . HIS A 1 165 ? 0.409 12.753 11.666 1.00 93.12 165 HIS A CA 1
ATOM 1302 C C . HIS A 1 165 ? 1.268 12.257 12.834 1.00 93.12 165 HIS A C 1
ATOM 1304 O O . HIS A 1 165 ? 2.122 13.001 13.310 1.00 93.12 165 HIS A O 1
ATOM 1310 N N . ASP A 1 166 ? 1.098 11.000 13.251 1.00 95.75 166 ASP A N 1
ATOM 1311 C CA . ASP A 1 166 ? 1.816 10.457 14.403 1.00 95.75 166 ASP A CA 1
ATOM 1312 C C . ASP A 1 166 ? 2.824 9.376 14.020 1.00 95.75 166 ASP A C 1
ATOM 1314 O O . ASP A 1 166 ? 3.721 9.090 14.809 1.00 95.75 166 ASP A O 1
ATOM 1318 N N . GLY A 1 167 ? 2.720 8.758 12.842 1.00 96.25 167 GLY A N 1
ATOM 1319 C CA . GLY A 1 167 ? 3.591 7.665 12.400 1.00 96.25 167 GLY A CA 1
ATOM 1320 C C . GLY A 1 167 ? 3.833 7.650 10.896 1.00 96.25 167 GLY A C 1
ATOM 1321 O O . GLY A 1 167 ? 4.061 8.689 10.284 1.00 96.25 167 GLY A O 1
ATOM 1322 N N . LEU A 1 168 ? 3.810 6.455 10.310 1.00 97.38 168 LEU A N 1
ATOM 1323 C CA . LEU A 1 168 ? 4.037 6.235 8.885 1.00 97.38 168 LEU A CA 1
ATOM 1324 C C . LEU A 1 168 ? 2.893 5.427 8.286 1.00 97.38 168 LEU A C 1
ATOM 1326 O O . LEU A 1 168 ? 2.379 4.510 8.930 1.00 97.38 168 LEU A O 1
ATOM 1330 N N . ASP A 1 169 ? 2.571 5.748 7.042 1.00 97.31 169 ASP A N 1
ATOM 1331 C CA . ASP A 1 169 ? 1.681 4.997 6.165 1.00 97.31 169 ASP A CA 1
ATOM 1332 C C . ASP A 1 169 ? 2.482 4.314 5.052 1.00 97.31 169 ASP A C 1
ATOM 1334 O O . ASP A 1 169 ? 3.658 4.620 4.826 1.00 97.31 169 ASP A O 1
ATOM 1338 N N . LEU A 1 170 ? 1.842 3.382 4.344 1.00 97.44 170 LEU A N 1
ATOM 1339 C CA . LEU A 1 170 ? 2.436 2.694 3.199 1.00 97.44 170 LEU A CA 1
ATOM 1340 C C . LEU A 1 170 ? 1.684 3.017 1.920 1.00 97.44 170 LEU A C 1
ATOM 1342 O O . LEU A 1 170 ? 0.456 2.972 1.888 1.00 97.44 170 LEU A O 1
ATOM 1346 N N . HIS A 1 171 ? 2.428 3.261 0.849 1.00 95.75 171 HIS A N 1
ATOM 1347 C CA . HIS A 1 171 ? 1.881 3.579 -0.460 1.00 95.75 171 HIS A CA 1
ATOM 1348 C C . HIS A 1 171 ? 2.552 2.707 -1.523 1.00 95.75 171 HIS A C 1
ATOM 1350 O O . HIS A 1 171 ? 3.726 2.867 -1.840 1.00 95.75 171 HIS A O 1
ATOM 1356 N N . LEU A 1 172 ? 1.812 1.733 -2.042 1.00 97.06 172 LEU A N 1
ATOM 1357 C CA . LEU A 1 172 ? 2.306 0.686 -2.930 1.00 97.06 172 LEU A CA 1
ATOM 1358 C C . LEU A 1 172 ? 1.750 0.861 -4.342 1.00 97.06 172 LEU A C 1
ATOM 1360 O O . LEU A 1 172 ? 0.543 1.006 -4.527 1.00 97.06 172 LEU A O 1
ATOM 1364 N N . PHE A 1 173 ? 2.622 0.751 -5.335 1.00 97.19 173 PHE A N 1
ATOM 1365 C CA . PHE A 1 173 ? 2.306 0.751 -6.756 1.00 97.19 173 PHE A CA 1
ATOM 1366 C C . PHE A 1 173 ? 2.604 -0.608 -7.373 1.00 97.19 173 PHE A C 1
ATOM 1368 O O . PHE A 1 173 ? 3.562 -1.291 -7.008 1.00 97.19 173 PHE A O 1
ATOM 1375 N N . SER A 1 174 ? 1.772 -0.994 -8.333 1.00 96.31 174 SER A N 1
ATOM 1376 C CA . SER A 1 174 ? 1.858 -2.280 -9.021 1.00 96.31 174 SER A CA 1
ATOM 1377 C C . SER A 1 174 ? 1.231 -2.183 -10.406 1.00 96.31 174 SER A C 1
ATOM 1379 O O . SER A 1 174 ? 0.317 -1.390 -10.622 1.00 96.31 174 SER A O 1
ATOM 1381 N N . LYS A 1 175 ? 1.692 -3.001 -11.352 1.00 94.62 175 LYS A N 1
ATOM 1382 C CA . LYS A 1 175 ? 1.031 -3.133 -12.659 1.00 94.62 175 LYS A CA 1
ATOM 1383 C C . LYS A 1 175 ? -0.191 -4.051 -12.600 1.00 94.62 175 LYS A C 1
ATOM 1385 O O . LYS A 1 175 ? -1.215 -3.761 -13.206 1.00 94.62 175 LYS A O 1
ATOM 1390 N N . ALA A 1 176 ? -0.102 -5.136 -11.834 1.00 92.62 176 ALA A N 1
ATOM 1391 C CA . ALA A 1 176 ? -1.204 -6.071 -11.629 1.00 92.62 176 ALA A CA 1
ATOM 1392 C C . ALA A 1 176 ? -2.138 -5.618 -10.496 1.00 92.62 176 ALA A C 1
ATOM 1394 O O . ALA A 1 176 ? -1.696 -5.015 -9.521 1.00 92.62 176 ALA A O 1
ATOM 1395 N N . ASN A 1 177 ? -3.422 -5.971 -10.581 1.00 92.75 177 ASN A N 1
ATOM 1396 C CA . ASN A 1 177 ? -4.323 -5.842 -9.441 1.00 92.75 177 ASN A CA 1
ATOM 1397 C C . ASN A 1 177 ? -4.016 -6.943 -8.411 1.00 92.75 177 ASN A C 1
ATOM 1399 O O . ASN A 1 177 ? -4.341 -8.105 -8.631 1.00 92.75 177 ASN A O 1
ATOM 1403 N N . ILE A 1 178 ? -3.409 -6.559 -7.288 1.00 94.12 178 ILE A N 1
ATOM 1404 C CA . ILE A 1 178 ? -3.077 -7.454 -6.167 1.00 94.12 178 ILE A CA 1
ATOM 1405 C C . ILE A 1 178 ? -3.978 -7.239 -4.938 1.00 94.12 178 ILE A C 1
ATOM 1407 O O . ILE A 1 178 ? -3.615 -7.627 -3.830 1.00 94.12 178 ILE A O 1
ATOM 1411 N N . TYR A 1 179 ? -5.151 -6.616 -5.108 1.00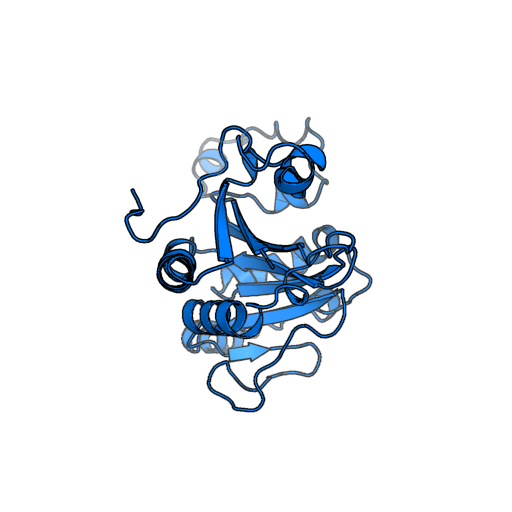 95.06 179 TYR A N 1
ATOM 1412 C CA . TYR A 1 179 ? -6.090 -6.353 -4.011 1.00 95.06 179 TYR A CA 1
ATOM 1413 C C . TYR A 1 179 ? -6.527 -7.631 -3.292 1.00 95.06 179 TYR A C 1
ATOM 1415 O O . TYR A 1 179 ? -6.533 -7.677 -2.064 1.00 95.06 179 TYR A O 1
ATOM 1423 N N . GLU A 1 180 ? -6.861 -8.668 -4.060 1.00 95.06 180 GLU A N 1
ATOM 1424 C CA . GLU A 1 180 ? -7.317 -9.958 -3.539 1.00 95.06 180 GLU A CA 1
ATOM 1425 C C . GLU A 1 180 ? -6.292 -10.571 -2.578 1.00 95.06 180 GLU A C 1
ATOM 1427 O O . GLU A 1 180 ? -6.647 -10.952 -1.464 1.00 95.06 180 GLU A O 1
ATOM 1432 N N . ALA A 1 181 ? -5.005 -10.519 -2.939 1.00 95.12 181 ALA A N 1
ATOM 1433 C CA . ALA A 1 181 ? -3.923 -11.003 -2.089 1.00 95.12 181 ALA A CA 1
ATOM 1434 C C . ALA A 1 181 ? -3.864 -10.275 -0.735 1.00 95.12 181 ALA A C 1
ATOM 1436 O O . ALA A 1 181 ? -3.548 -10.896 0.275 1.00 95.12 181 ALA A O 1
ATOM 1437 N N . PHE A 1 182 ? -4.182 -8.978 -0.675 1.00 96.25 182 PHE A N 1
ATOM 1438 C CA . PHE A 1 182 ? -4.283 -8.254 0.597 1.00 96.25 182 PHE A CA 1
ATOM 1439 C C . PHE A 1 182 ? -5.572 -8.583 1.350 1.00 96.25 182 PHE A C 1
ATOM 1441 O O . PHE A 1 182 ? -5.542 -8.795 2.564 1.00 96.25 182 PHE A O 1
ATOM 1448 N N . PHE A 1 183 ? -6.703 -8.645 0.646 1.00 95.25 183 PHE A N 1
ATOM 1449 C CA . PHE A 1 183 ? -8.003 -8.942 1.242 1.00 95.25 183 PHE A CA 1
ATOM 1450 C C . PHE A 1 183 ? -7.985 -10.278 1.993 1.00 95.25 183 PHE A C 1
ATOM 1452 O O . PHE A 1 183 ? -8.378 -10.325 3.160 1.00 95.25 183 PHE A O 1
ATOM 1459 N N . GLU A 1 184 ? -7.450 -11.333 1.374 1.00 94.75 184 GLU A N 1
ATOM 1460 C CA . GLU A 1 184 ? -7.337 -12.666 1.979 1.00 94.75 184 GLU A CA 1
ATOM 1461 C C . GLU A 1 184 ? -6.486 -12.681 3.257 1.00 94.75 184 GLU A C 1
ATOM 1463 O O . GLU A 1 184 ? -6.719 -13.492 4.156 1.00 94.75 184 GLU A O 1
ATOM 1468 N N . ARG A 1 185 ? -5.499 -11.782 3.369 1.00 94.88 185 ARG A N 1
ATOM 1469 C CA . ARG A 1 185 ? -4.630 -11.680 4.552 1.00 94.88 185 ARG A CA 1
ATOM 1470 C C . ARG A 1 185 ? -5.251 -10.857 5.670 1.00 94.88 185 ARG A C 1
ATOM 1472 O O . ARG A 1 185 ? -5.055 -11.189 6.837 1.00 94.88 185 ARG A O 1
ATOM 1479 N N . TYR A 1 186 ? -6.000 -9.808 5.340 1.00 95.75 186 TYR A N 1
ATOM 1480 C CA . TYR A 1 186 ? -6.557 -8.893 6.339 1.00 95.75 186 TYR A CA 1
ATOM 1481 C C . TYR A 1 186 ? -7.934 -9.282 6.842 1.00 95.75 186 TYR A C 1
ATOM 1483 O O . TYR A 1 186 ? -8.219 -9.069 8.020 1.00 95.75 186 TYR A O 1
ATOM 1491 N N . GLN A 1 187 ? -8.780 -9.878 6.002 1.00 95.38 187 GLN A N 1
ATOM 1492 C CA . GLN A 1 187 ? -10.117 -10.284 6.419 1.00 95.38 187 GLN A CA 1
ATOM 1493 C C . 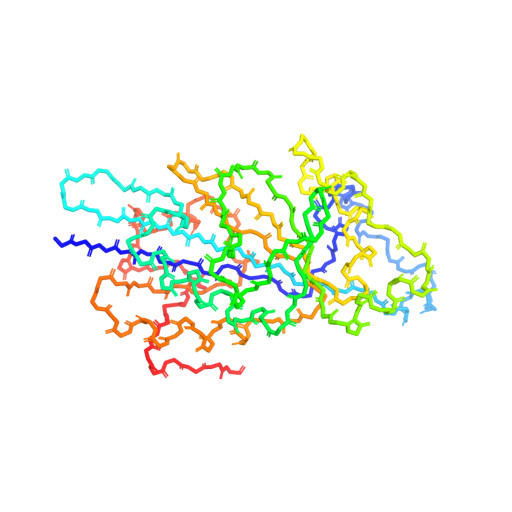GLN A 1 187 ? -10.103 -11.149 7.694 1.00 95.38 187 GLN A C 1
ATOM 1495 O O . GLN A 1 187 ? -10.858 -10.826 8.614 1.00 95.38 187 GLN A O 1
ATOM 1500 N N . PRO A 1 188 ? -9.262 -12.197 7.824 1.00 93.94 188 PRO A N 1
ATOM 1501 C CA . PRO A 1 188 ? -9.262 -13.035 9.025 1.00 93.94 188 PRO A CA 1
ATOM 1502 C C . PRO A 1 188 ? -8.919 -12.270 10.311 1.00 93.94 188 PRO A C 1
ATOM 1504 O O . PRO A 1 188 ? -9.307 -12.688 11.400 1.00 93.94 188 PRO A O 1
ATOM 1507 N N . LEU A 1 189 ? -8.221 -11.132 10.206 1.00 93.12 189 LEU A N 1
ATOM 1508 C CA . LEU A 1 189 ? -7.825 -10.321 11.359 1.00 93.12 189 LEU A CA 1
ATOM 1509 C C . LEU A 1 189 ? -9.008 -9.564 11.980 1.00 93.12 189 LEU A C 1
ATOM 1511 O O . LEU A 1 189 ? -8.966 -9.262 13.173 1.00 93.12 189 LEU A O 1
ATOM 1515 N N . THR A 1 190 ? -10.074 -9.320 11.211 1.00 90.31 190 THR A N 1
ATOM 1516 C CA . THR A 1 190 ? -11.279 -8.578 11.642 1.00 90.31 190 THR A CA 1
ATOM 1517 C C . THR A 1 190 ? -12.081 -9.283 12.737 1.00 90.31 190 THR A C 1
ATOM 1519 O O . THR A 1 190 ? -12.845 -8.643 13.448 1.00 90.31 190 THR A O 1
ATOM 1522 N N . GLY A 1 191 ? -11.862 -10.586 12.946 1.00 82.12 191 GLY A N 1
ATOM 1523 C CA . GLY A 1 191 ? -12.425 -11.319 14.084 1.00 82.12 191 GLY A CA 1
ATOM 1524 C C . GLY A 1 191 ? -11.770 -10.987 15.434 1.00 82.12 191 GLY A C 1
ATOM 1525 O O . GLY A 1 191 ? -12.230 -11.463 16.471 1.00 82.12 191 GLY A O 1
ATOM 1526 N N . SER A 1 192 ? -10.690 -10.197 15.448 1.00 84.00 192 SER A N 1
ATOM 1527 C CA . SER A 1 192 ? -10.016 -9.780 16.681 1.00 84.00 192 SER A CA 1
ATOM 1528 C C . SER A 1 192 ? -10.751 -8.615 17.354 1.00 84.00 192 SER A C 1
ATOM 1530 O O . SER A 1 192 ? -11.006 -7.608 16.693 1.00 84.00 192 SER A O 1
ATOM 1532 N N . PRO A 1 193 ? -11.008 -8.667 18.674 1.00 86.12 193 PRO A N 1
ATOM 1533 C CA . PRO A 1 193 ? -11.547 -7.524 19.400 1.00 86.12 193 PRO A CA 1
ATOM 1534 C C . PRO A 1 193 ? -10.665 -6.283 19.230 1.00 86.12 193 PRO A C 1
ATOM 1536 O O . PRO A 1 193 ? -9.444 -6.369 19.360 1.00 86.12 193 PRO A O 1
ATOM 1539 N N . GLY A 1 194 ? -11.292 -5.135 18.975 1.00 90.81 194 GLY A N 1
ATOM 1540 C CA . GLY A 1 194 ? -10.598 -3.851 18.888 1.00 90.81 194 GLY A CA 1
ATOM 1541 C C . GLY A 1 194 ? -9.967 -3.536 17.532 1.00 90.81 194 GLY A C 1
ATOM 1542 O O . GLY A 1 194 ? -9.378 -2.473 17.422 1.00 90.81 194 GLY A O 1
ATOM 1543 N N . LEU A 1 195 ? -10.107 -4.375 16.499 1.00 94.88 195 LEU A N 1
ATOM 1544 C CA . LEU A 1 195 ? -9.670 -4.049 15.135 1.00 94.88 195 LEU A CA 1
ATOM 1545 C C . LEU A 1 195 ? -10.872 -3.955 14.195 1.00 94.88 195 LEU A C 1
ATOM 1547 O O . LEU A 1 195 ? -11.636 -4.907 14.063 1.00 94.88 195 LEU A O 1
ATOM 1551 N N . ARG A 1 196 ? -11.001 -2.830 13.495 1.00 94.81 196 ARG A N 1
ATOM 1552 C CA . ARG A 1 196 ? -11.961 -2.647 12.400 1.00 94.81 196 ARG A CA 1
ATOM 1553 C C . ARG A 1 196 ? -11.202 -2.396 11.111 1.00 94.81 196 ARG A C 1
ATOM 1555 O O . ARG A 1 196 ? -10.248 -1.621 11.099 1.00 94.81 196 ARG A O 1
ATOM 1562 N N . TYR A 1 197 ? -11.624 -3.044 10.033 1.00 95.31 197 TYR A N 1
ATOM 1563 C CA . TYR A 1 197 ? -10.989 -2.933 8.725 1.00 95.31 197 TYR A CA 1
ATOM 1564 C C . TYR A 1 197 ? -11.971 -2.332 7.725 1.00 95.31 197 TYR A C 1
ATOM 1566 O O . TYR A 1 197 ? -13.058 -2.862 7.520 1.00 95.31 197 TYR A O 1
ATOM 1574 N N . PHE A 1 198 ? -11.566 -1.247 7.077 1.00 94.44 198 PHE A N 1
ATOM 1575 C CA . PHE A 1 198 ? -12.305 -0.618 5.997 1.00 94.44 198 PHE A CA 1
ATOM 1576 C C . PHE A 1 198 ? -11.535 -0.701 4.690 1.00 94.44 198 PHE A C 1
ATOM 1578 O O . PHE A 1 198 ? -10.334 -0.425 4.634 1.00 94.44 198 PHE A O 1
ATOM 1585 N N . SER A 1 199 ? -12.249 -1.003 3.616 1.00 92.81 199 SER A N 1
ATOM 1586 C CA . SER A 1 199 ? -11.709 -0.974 2.267 1.00 92.81 199 SER A CA 1
ATOM 1587 C C . SER A 1 199 ? -12.513 -0.034 1.377 1.00 92.81 199 SER A C 1
ATOM 1589 O O . SER A 1 199 ? -13.729 0.093 1.525 1.00 92.81 199 SER A O 1
ATOM 1591 N N . ILE A 1 200 ? -11.832 0.676 0.476 1.00 89.88 200 ILE A N 1
ATOM 1592 C CA . ILE A 1 200 ? -12.478 1.634 -0.426 1.00 89.88 200 ILE A CA 1
ATOM 1593 C C . ILE A 1 200 ? -11.703 1.799 -1.730 1.00 89.88 200 ILE A C 1
ATOM 1595 O O . ILE A 1 200 ? -10.476 1.891 -1.749 1.00 89.88 200 ILE A O 1
ATOM 1599 N N . ASN A 1 201 ? -12.450 1.958 -2.824 1.00 86.94 201 ASN A N 1
ATOM 1600 C CA . ASN A 1 201 ? -11.892 2.465 -4.068 1.00 86.94 201 ASN A CA 1
ATOM 1601 C C . ASN A 1 201 ? -11.566 3.968 -3.938 1.00 86.94 201 ASN A C 1
ATOM 1603 O O . ASN A 1 201 ? -12.475 4.799 -3.843 1.00 86.94 201 ASN A O 1
ATOM 1607 N N . GLY A 1 202 ? -10.283 4.329 -3.982 1.00 79.38 202 GLY A N 1
ATOM 1608 C CA . GLY A 1 202 ? -9.756 5.681 -3.774 1.00 79.38 202 GLY A CA 1
ATOM 1609 C C . GLY A 1 202 ? -10.314 6.747 -4.719 1.00 79.38 202 GLY A C 1
ATOM 1610 O O . GLY A 1 202 ? -10.382 7.918 -4.341 1.00 79.38 202 GLY A O 1
ATOM 1611 N N . LYS A 1 203 ? -10.894 6.363 -5.872 1.00 75.88 203 LYS A N 1
ATOM 1612 C CA . LYS A 1 203 ? -11.658 7.292 -6.731 1.00 75.88 203 LYS A CA 1
ATOM 1613 C C . LYS A 1 203 ? -12.795 7.983 -5.961 1.00 75.88 203 LYS A C 1
ATOM 1615 O O . LYS A 1 203 ? -13.199 9.080 -6.345 1.00 75.88 203 LYS A O 1
ATOM 1620 N N . ARG A 1 204 ? -13.286 7.366 -4.880 1.00 68.12 204 ARG A N 1
ATOM 1621 C CA . ARG A 1 204 ? -14.343 7.868 -3.989 1.00 68.12 204 ARG A CA 1
ATOM 1622 C C . ARG A 1 204 ? -13.818 8.560 -2.722 1.00 68.12 204 ARG A C 1
ATOM 1624 O O . ARG A 1 204 ? -14.616 9.184 -2.037 1.00 68.12 204 ARG A O 1
ATOM 1631 N N . ALA A 1 205 ? -12.515 8.509 -2.427 1.00 70.31 205 ALA A N 1
ATOM 1632 C CA . ALA A 1 205 ? -11.894 9.033 -1.202 1.00 70.31 205 ALA A CA 1
ATOM 1633 C C . ALA A 1 205 ? -10.927 10.197 -1.498 1.00 70.31 205 ALA A C 1
ATOM 1635 O O . ALA A 1 205 ? -9.726 10.102 -1.272 1.00 70.31 205 ALA A O 1
ATOM 1636 N N . ARG A 1 206 ? -11.447 11.303 -2.049 1.00 71.81 206 ARG A N 1
ATOM 1637 C CA . ARG A 1 206 ? -10.624 12.430 -2.544 1.00 71.81 206 ARG A CA 1
ATOM 1638 C C . ARG A 1 206 ? -10.489 13.624 -1.598 1.00 71.81 206 ARG A C 1
ATOM 1640 O O . ARG A 1 206 ? -9.857 14.607 -1.967 1.00 71.81 206 ARG A O 1
ATOM 1647 N N . SER A 1 207 ? -11.109 13.589 -0.422 1.00 78.25 207 SER A N 1
ATOM 1648 C CA . SER A 1 207 ? -11.030 14.690 0.541 1.00 78.25 207 SER A CA 1
ATOM 1649 C C . SER A 1 207 ? -10.508 14.212 1.884 1.00 78.25 207 SER A C 1
ATOM 1651 O O . SER A 1 207 ? -10.769 13.086 2.300 1.00 78.25 207 SER A O 1
ATOM 1653 N N . GLU A 1 208 ? -9.817 15.103 2.586 1.00 78.31 208 GLU A N 1
ATOM 1654 C CA . GLU A 1 208 ? -9.292 14.860 3.929 1.00 78.31 208 GLU A CA 1
ATOM 1655 C C . GLU A 1 208 ? -10.391 14.420 4.908 1.00 78.31 208 GLU A C 1
ATOM 1657 O O . GLU A 1 208 ? -10.216 13.484 5.680 1.00 78.31 208 GLU A O 1
ATOM 1662 N N . ARG A 1 209 ? -11.590 15.007 4.794 1.00 78.94 209 ARG A N 1
ATOM 1663 C CA . ARG A 1 209 ? -12.759 14.597 5.584 1.00 78.94 209 ARG A CA 1
ATOM 1664 C C . ARG A 1 209 ? -13.159 13.137 5.350 1.00 78.94 209 ARG A C 1
ATOM 1666 O O . ARG A 1 209 ? -13.620 12.484 6.280 1.00 78.94 209 ARG A O 1
ATOM 1673 N N . LEU A 1 210 ? -13.041 12.647 4.116 1.00 80.62 210 LEU A N 1
ATOM 1674 C CA . LEU A 1 210 ? -13.304 11.243 3.791 1.00 80.62 210 LEU A CA 1
ATOM 1675 C C . LEU A 1 210 ? -12.151 10.352 4.244 1.00 80.62 210 LEU A C 1
ATOM 1677 O O . LEU A 1 210 ? -12.389 9.228 4.665 1.00 80.62 210 LEU A O 1
ATOM 1681 N N . PHE A 1 211 ? -10.921 10.855 4.176 1.00 83.62 211 PHE A N 1
ATOM 1682 C CA . PHE A 1 211 ? -9.741 10.136 4.627 1.00 83.62 211 PHE A CA 1
ATOM 1683 C C . PHE A 1 211 ? -9.755 9.910 6.145 1.00 83.62 211 PHE A C 1
ATOM 1685 O O . PHE A 1 211 ? -9.457 8.802 6.573 1.00 83.62 211 PHE A O 1
ATOM 1692 N N . TYR A 1 212 ? -10.178 10.898 6.940 1.00 85.38 212 TYR A N 1
ATOM 1693 C CA . TYR A 1 212 ? -10.291 10.830 8.406 1.00 85.38 212 TYR A CA 1
ATOM 1694 C C . TYR A 1 212 ? -11.738 10.684 8.895 1.00 85.38 212 TYR A C 1
ATOM 1696 O O . TYR A 1 212 ? -12.114 11.239 9.933 1.00 85.38 212 TYR A O 1
ATOM 1704 N N . PHE A 1 213 ? -12.591 9.980 8.147 1.00 86.25 213 PHE A N 1
ATOM 1705 C CA . PHE A 1 213 ? -14.021 9.889 8.462 1.00 86.25 213 PHE A CA 1
ATOM 1706 C C . PHE A 1 213 ? -14.295 9.334 9.866 1.00 86.25 213 PHE A C 1
ATOM 1708 O O . PHE A 1 213 ? -15.303 9.686 10.482 1.00 86.25 213 PHE A O 1
ATOM 1715 N N . GLU A 1 214 ? -13.402 8.493 10.387 1.00 87.12 214 GLU A N 1
ATOM 1716 C CA . GLU A 1 214 ? -13.501 7.883 11.710 1.00 87.12 214 GLU A CA 1
ATOM 1717 C C . GLU A 1 214 ? -13.515 8.906 12.854 1.00 87.12 214 GLU A C 1
ATOM 1719 O O . GLU A 1 214 ? -13.992 8.594 13.939 1.00 87.12 214 GLU A O 1
ATOM 1724 N N . THR A 1 215 ? -13.051 10.134 12.613 1.00 85.12 215 THR A N 1
ATOM 1725 C CA . THR A 1 215 ? -13.059 11.210 13.618 1.00 85.12 215 THR A CA 1
ATOM 1726 C C . THR A 1 215 ? -14.426 11.889 13.769 1.00 85.12 215 THR A C 1
ATOM 1728 O O . THR A 1 215 ? -14.670 12.541 14.782 1.00 85.12 215 THR A O 1
ATOM 1731 N N . TRP A 1 216 ? -15.347 11.712 12.809 1.00 79.62 216 TRP A N 1
ATOM 1732 C CA . TRP A 1 216 ? -16.646 12.409 12.798 1.00 79.62 216 TRP A CA 1
ATOM 1733 C C . TRP A 1 216 ? -17.858 11.495 12.576 1.00 79.62 216 TRP A C 1
ATOM 1735 O O . TRP A 1 216 ? -18.957 11.812 13.025 1.00 79.62 216 TRP A O 1
ATOM 1745 N N . THR A 1 217 ? -17.702 10.405 11.820 1.00 80.62 217 THR A N 1
ATOM 1746 C CA . THR A 1 217 ? -18.815 9.586 11.304 1.00 80.62 217 THR A CA 1
ATOM 1747 C C . THR A 1 217 ? -18.474 8.096 11.290 1.00 80.62 217 THR A C 1
ATOM 1749 O O . THR A 1 217 ? -18.703 7.407 10.300 1.00 80.62 217 THR A O 1
ATOM 1752 N N . LEU A 1 218 ? -17.911 7.577 12.381 1.00 79.88 218 LEU A N 1
ATOM 1753 C CA . LEU A 1 218 ? -17.526 6.166 12.465 1.00 79.88 218 LEU A CA 1
ATOM 1754 C C . LEU A 1 218 ? -18.733 5.203 12.452 1.00 79.88 218 LEU A C 1
ATOM 1756 O O . LEU A 1 218 ? -18.647 4.117 11.881 1.00 79.88 218 LEU A O 1
ATOM 1760 N N . ASP A 1 219 ? -19.870 5.612 13.025 1.00 76.94 219 ASP A N 1
ATOM 1761 C CA . ASP A 1 219 ? -21.112 4.816 13.044 1.00 76.94 219 ASP A CA 1
ATOM 1762 C C . ASP A 1 219 ? -21.837 4.801 11.690 1.00 76.94 219 ASP A C 1
ATOM 1764 O O . ASP A 1 219 ? -22.725 3.983 11.448 1.00 76.94 219 ASP A O 1
ATOM 1768 N N . ARG A 1 220 ? -21.488 5.742 10.805 1.00 78.69 220 ARG A N 1
ATOM 1769 C CA . ARG A 1 220 ? -22.028 5.864 9.445 1.00 78.69 220 ARG A CA 1
ATOM 1770 C C . ARG A 1 220 ? -20.905 6.257 8.485 1.00 78.69 220 ARG A C 1
ATOM 1772 O O . ARG A 1 220 ? -20.840 7.427 8.092 1.00 78.69 220 ARG A O 1
ATOM 1779 N N . PRO A 1 221 ? -20.024 5.305 8.127 1.00 80.81 221 PRO A N 1
ATOM 1780 C CA . PRO A 1 221 ? -18.932 5.559 7.203 1.00 80.81 221 PRO A CA 1
ATOM 1781 C C . PRO A 1 221 ? -19.444 6.192 5.901 1.00 80.81 221 PRO A C 1
ATOM 1783 O O . PRO A 1 221 ? -20.553 5.872 5.452 1.00 80.81 221 PRO A O 1
ATOM 1786 N N . PRO A 1 222 ? -18.673 7.095 5.274 1.00 78.94 222 PRO A N 1
ATOM 1787 C CA . PRO A 1 222 ? -19.075 7.720 4.026 1.00 78.94 222 PRO A CA 1
ATOM 1788 C C . PRO A 1 222 ? -19.352 6.692 2.927 1.00 78.94 222 PRO A C 1
ATOM 1790 O O . PRO A 1 222 ? -18.734 5.630 2.868 1.00 78.94 222 PRO A O 1
ATOM 1793 N N . HIS A 1 223 ? -20.252 7.044 2.007 1.00 75.69 223 HIS A N 1
ATOM 1794 C CA . HIS A 1 223 ? -20.623 6.167 0.900 1.00 75.69 223 HIS A CA 1
ATOM 1795 C C . HIS A 1 223 ? -19.390 5.698 0.107 1.00 75.69 223 HIS A C 1
ATOM 1797 O O . HIS A 1 223 ? -18.669 6.503 -0.485 1.00 75.69 223 HIS A O 1
ATOM 1803 N N . GLY A 1 224 ? -19.208 4.379 0.028 1.00 78.00 224 GLY A N 1
ATOM 1804 C CA . GLY A 1 224 ? -18.100 3.733 -0.674 1.00 78.00 224 GLY A CA 1
ATOM 1805 C C . GLY A 1 224 ? -17.021 3.158 0.239 1.00 78.00 224 GLY A C 1
ATOM 1806 O O . GLY A 1 224 ? -16.215 2.383 -0.264 1.00 78.00 224 GLY A O 1
ATOM 1807 N N . PHE A 1 225 ? -17.015 3.494 1.534 1.00 82.56 225 PHE A N 1
ATOM 1808 C CA . PHE A 1 225 ? -16.259 2.731 2.523 1.00 82.56 225 PHE A CA 1
ATOM 1809 C C . PHE A 1 225 ? -17.037 1.470 2.870 1.00 82.56 225 PHE A C 1
ATOM 1811 O O . PHE A 1 225 ? -18.189 1.539 3.301 1.00 82.56 225 PHE A O 1
ATOM 1818 N N . GLU A 1 226 ? -16.397 0.327 2.682 1.00 89.00 226 GLU A N 1
ATOM 1819 C CA . GLU A 1 226 ? -16.946 -0.974 3.029 1.00 89.00 226 GLU A CA 1
ATOM 1820 C C . GLU A 1 226 ? -16.190 -1.494 4.247 1.00 89.00 226 GLU A C 1
ATOM 1822 O O . GLU A 1 226 ? -14.974 -1.693 4.200 1.00 89.00 226 GLU A O 1
ATOM 1827 N N . GLU A 1 227 ? -16.903 -1.668 5.359 1.00 92.25 227 GLU A N 1
ATOM 1828 C CA . GLU A 1 227 ? -16.350 -2.376 6.509 1.00 92.25 227 GLU A CA 1
ATOM 1829 C C . GLU A 1 227 ? -16.278 -3.867 6.174 1.00 92.25 227 GLU A C 1
ATOM 1831 O O . GLU A 1 227 ? -17.242 -4.470 5.689 1.00 92.25 227 GLU A O 1
ATOM 1836 N N . VAL A 1 228 ? -15.102 -4.446 6.381 1.00 92.44 228 VAL A N 1
ATOM 1837 C CA . VAL A 1 228 ? -14.829 -5.850 6.112 1.00 92.44 228 VAL A CA 1
ATOM 1838 C C . VAL A 1 228 ? -15.074 -6.637 7.389 1.00 92.44 228 VAL A C 1
ATOM 1840 O O . VAL A 1 228 ? -14.486 -6.361 8.433 1.00 92.44 228 VAL A O 1
ATOM 1843 N N . PHE A 1 229 ? -15.920 -7.6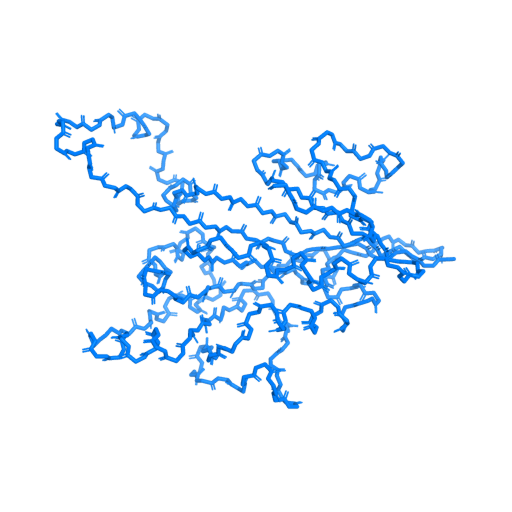51 7.269 1.00 92.19 229 PHE A N 1
ATOM 1844 C CA . PHE A 1 229 ? -16.258 -8.608 8.309 1.00 92.19 229 PHE A CA 1
ATOM 1845 C C . PHE A 1 229 ? -15.756 -10.009 7.910 1.00 92.19 229 PHE A C 1
ATOM 1847 O O . PHE A 1 229 ? -15.450 -10.251 6.730 1.00 92.19 229 PHE A O 1
ATOM 1854 N N . PRO A 1 230 ? -15.693 -10.970 8.848 1.00 90.50 230 PRO A N 1
ATOM 1855 C CA . PRO A 1 230 ? -15.311 -12.356 8.546 1.00 90.50 230 PRO A CA 1
ATOM 1856 C C . PRO A 1 230 ? -16.145 -13.013 7.423 1.00 90.50 230 PRO A C 1
ATOM 1858 O O . PRO A 1 230 ? -15.670 -13.863 6.665 1.00 90.50 230 PRO A O 1
ATOM 1861 N N . GLU A 1 231 ? -17.400 -12.605 7.282 1.00 90.12 231 GLU A N 1
ATOM 1862 C CA . GLU A 1 231 ? -18.351 -13.064 6.271 1.00 90.12 231 GLU A CA 1
ATOM 1863 C C . GLU A 1 231 ? -18.286 -12.300 4.941 1.00 90.12 231 GLU A C 1
ATOM 1865 O O . GLU A 1 231 ? -18.882 -12.754 3.963 1.00 90.12 231 GLU A O 1
ATOM 1870 N N . THR A 1 232 ? -17.552 -11.183 4.856 1.00 90.88 232 THR A N 1
ATOM 1871 C CA . THR A 1 232 ? -17.391 -10.428 3.602 1.00 90.88 232 THR A CA 1
ATOM 1872 C C . THR A 1 232 ? -16.809 -11.334 2.508 1.00 90.88 232 THR A C 1
ATOM 1874 O O . THR A 1 232 ? -16.047 -12.264 2.772 1.00 90.88 232 THR A O 1
ATOM 1877 N N . ARG A 1 233 ? -17.187 -11.135 1.249 1.00 87.31 233 ARG A N 1
ATOM 1878 C CA . ARG A 1 233 ? -16.639 -11.893 0.115 1.00 87.31 233 ARG A CA 1
ATOM 1879 C C . ARG A 1 233 ? -16.287 -10.920 -0.996 1.00 87.31 233 ARG A C 1
ATOM 1881 O O . ARG A 1 233 ? -17.031 -9.962 -1.211 1.00 87.31 233 ARG A O 1
ATOM 1888 N N . LEU A 1 234 ? -15.177 -11.179 -1.683 1.00 84.19 234 LEU A N 1
ATOM 1889 C CA . LEU A 1 234 ? -14.873 -10.509 -2.943 1.00 84.19 234 LEU A CA 1
ATOM 1890 C C . LEU A 1 234 ? -15.963 -10.869 -3.959 1.00 84.19 234 LEU A C 1
ATOM 1892 O O . LEU A 1 234 ? -16.471 -11.993 -3.956 1.00 84.19 234 LEU A O 1
ATOM 1896 N N . ARG A 1 235 ? -16.372 -9.887 -4.758 1.00 64.31 235 ARG A N 1
ATOM 1897 C CA . ARG A 1 235 ? -17.371 -10.047 -5.817 1.00 64.31 235 ARG A CA 1
ATOM 1898 C C . ARG A 1 235 ? -16.704 -10.125 -7.174 1.00 64.31 235 ARG A C 1
ATOM 1900 O O . ARG A 1 235 ? -15.695 -9.408 -7.349 1.00 64.31 235 ARG A O 1
#

Sequence (235 aa):
MHTDIFKLIFEHDLRLEQLSGEADPRREQQRASTLEEFLKPVPVYSKFYFTGTCFENGSEPRFGFTRLQAFDRLFDGFLKAIAPRLWIGQNGMLPGADSSATWQPSKPGETLVLCSTEAAEQWAREGSNISPDLFTPALSVREKIAHMTPVLDAGCLVLFTEQAHDGLDLHLFSKANIYEAFFERYQPLTGSPGLRYFSINGKRARSERLFYFETWTLDRPPHGFEEVFPETRLR

Organism: NCBI:txid1457365